Protein AF-A0A9N9B643-F1 (afdb_monomer)

Mean predicted aligned error: 21.29 Å

Foldseek 3Di:
DDDDDPPDPPPPPVPPPPPVNVVVVVVVVVVVVVVVVVVVVVVVVVVVVVVVVVVVVVVVVVVVVVVVVVVVVVVVVVVVVVVVVVVVVVVVVVVVCVVVVVVVVVVVVVVVVPDPDDPDPDPDPPPVPPPPPVPPVPPCPPCNDPVNVVVVVVVCLLDDVCVVPNDDDDDDPCVVCVPPPPPDDDDDPVRPCPPPNDDDPVNVVVVCVVSVND

Sequence (214 aa):
MQNMQNVALENYQISEGCWLSNEKRKIENYFTENFQEFTVTFQQEVDAIKNYLDTKRLAALQRRREEEQRRLLNAKQREEEWKRKANFTLEIRKKVDEGSKKKRIDKIDKFRSKMVEPEIELPEMDSDSEMEMEDKNKICPDWCRPSDLKAALRRQAFIDPEEIFGKVQPLNIEEIFKDRRNKFRQRSSSSNWADADALTSEEEKEYKLRMGFN

InterPro domains:
  IPR005635 Inner centromere protein, ARK-binding domain [PF03941] (124-177)

Organism: NCBI:txid1213867

Secondary structure (DSSP, 8-state):
---------------TTSHHHHHHHHHHHHHHHHHHHHHHHHHHHHHHHHHHHHHHHHHHHHHHHHHHHHHHHHHHHHHHHHHHHHHHHHHHHHHHHHHHHHHHHHHHHHHHTT-------PPP------S--TTTTS---GGGSHHHHHHHHHHHTTS-HHHHH-SPPP--HHHH-TT-GGG-PPPPGGG--SSSSPPPHHHHHHHHHHHT--

Structure (mmCIF, N/CA/C/O backbone):
data_AF-A0A9N9B643-F1
#
_entry.id   AF-A0A9N9B643-F1
#
loop_
_atom_site.group_PDB
_atom_site.id
_atom_site.type_symbol
_atom_site.label_atom_id
_atom_site.label_alt_id
_atom_site.label_comp_id
_atom_site.label_as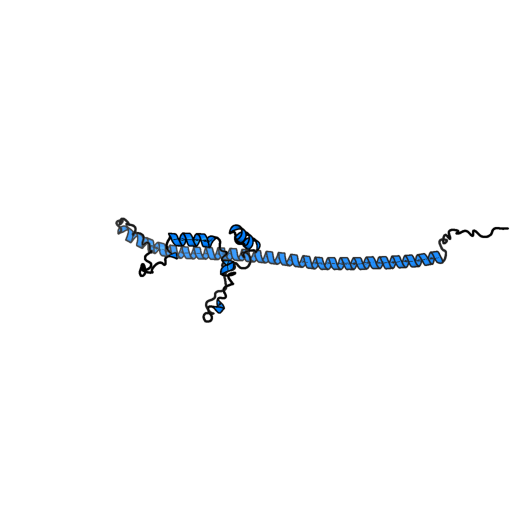ym_id
_atom_site.label_entity_id
_atom_site.label_seq_id
_atom_site.pdbx_PDB_ins_code
_atom_site.Cartn_x
_atom_site.Cartn_y
_atom_site.Cartn_z
_atom_site.occupancy
_atom_site.B_iso_or_equiv
_atom_site.auth_seq_id
_atom_site.auth_comp_id
_atom_site.auth_asym_id
_atom_site.auth_atom_id
_atom_site.pdbx_PDB_model_num
ATOM 1 N N . MET A 1 1 ? -95.914 23.582 39.632 1.00 37.25 1 MET A N 1
ATOM 2 C CA . MET A 1 1 ? -95.577 22.421 40.487 1.00 37.25 1 MET A CA 1
ATOM 3 C C . MET A 1 1 ? -94.110 22.086 40.215 1.00 37.25 1 MET A C 1
ATOM 5 O O . MET A 1 1 ? -93.818 21.638 39.121 1.00 37.25 1 MET A O 1
ATOM 9 N N . GLN A 1 2 ? -93.195 22.752 40.937 1.00 41.00 2 GLN A N 1
ATOM 10 C CA . GLN A 1 2 ? -92.306 22.174 41.978 1.00 41.00 2 GLN A CA 1
ATOM 11 C C . GLN A 1 2 ? -91.285 21.191 41.374 1.00 41.00 2 GLN A C 1
ATOM 13 O O . GLN A 1 2 ? -91.641 20.079 41.021 1.00 41.00 2 GLN A O 1
ATOM 18 N N . ASN A 1 3 ? -90.076 21.637 41.015 1.00 50.72 3 ASN A N 1
ATOM 19 C CA . ASN A 1 3 ? -88.907 21.845 41.887 1.00 50.72 3 ASN A CA 1
ATOM 20 C C . ASN A 1 3 ? -88.524 20.569 42.652 1.00 50.72 3 ASN A C 1
ATOM 22 O O . ASN A 1 3 ? -89.134 20.297 43.678 1.00 50.72 3 ASN A O 1
ATOM 26 N N . MET A 1 4 ? -87.511 19.834 42.180 1.00 40.69 4 MET A N 1
ATOM 27 C CA . MET A 1 4 ? -86.622 19.053 43.044 1.00 40.69 4 MET A CA 1
ATOM 28 C C . MET A 1 4 ? -85.345 18.641 42.292 1.00 40.69 4 MET A C 1
ATOM 30 O O . MET A 1 4 ? -85.402 17.966 41.271 1.00 40.69 4 MET A O 1
ATOM 34 N N . GLN A 1 5 ? -84.212 19.025 42.892 1.00 46.47 5 GLN A N 1
ATOM 35 C CA . GLN A 1 5 ? -82.913 18.347 42.828 1.00 46.47 5 GLN A CA 1
ATOM 36 C C . GLN A 1 5 ? -81.959 18.690 41.669 1.00 46.47 5 GLN A C 1
ATOM 38 O O . GLN A 1 5 ? -81.393 17.823 41.015 1.00 46.47 5 GLN A O 1
ATOM 43 N N . ASN A 1 6 ? -81.605 19.978 41.586 1.00 45.03 6 ASN A N 1
ATOM 44 C CA . ASN A 1 6 ? -80.183 20.335 41.515 1.00 45.03 6 ASN A CA 1
ATOM 45 C C . ASN A 1 6 ? -79.526 19.898 42.839 1.00 45.03 6 ASN A C 1
ATOM 47 O O . ASN A 1 6 ? -79.461 20.681 43.785 1.00 45.03 6 ASN A O 1
ATOM 51 N N . VAL A 1 7 ? -79.127 18.627 42.950 1.00 48.72 7 VAL A N 1
ATOM 52 C CA . VAL A 1 7 ? -78.253 18.189 44.044 1.00 48.72 7 VAL A CA 1
ATOM 53 C C . VAL A 1 7 ? -76.839 18.520 43.615 1.00 48.72 7 VAL A C 1
ATOM 55 O O . VAL A 1 7 ? -76.334 18.003 42.621 1.00 48.72 7 VAL A O 1
ATOM 58 N N . ALA A 1 8 ? -76.275 19.469 44.348 1.00 44.09 8 ALA A N 1
ATOM 59 C CA . ALA A 1 8 ? -74.908 19.919 44.275 1.00 44.09 8 ALA A CA 1
ATOM 60 C C . ALA A 1 8 ? -73.944 18.776 43.917 1.00 44.09 8 ALA A C 1
ATOM 62 O O . ALA A 1 8 ? -73.762 17.835 44.688 1.00 44.09 8 ALA A O 1
ATOM 63 N N . LEU A 1 9 ? -73.247 18.920 42.786 1.00 44.38 9 LEU A N 1
ATOM 64 C CA . LEU A 1 9 ? -71.867 18.453 42.685 1.00 44.38 9 LEU A CA 1
ATOM 65 C C . LEU A 1 9 ? -71.042 19.352 43.613 1.00 44.38 9 LEU A C 1
ATOM 67 O O . LEU A 1 9 ? -70.280 20.213 43.181 1.00 44.38 9 LEU A O 1
ATOM 71 N N . GLU A 1 10 ? -71.292 19.210 44.913 1.00 45.31 10 GLU A N 1
ATOM 72 C CA . GLU A 1 10 ? -70.372 19.655 45.932 1.00 45.31 10 GLU A CA 1
ATOM 73 C C . GLU A 1 10 ? -69.068 18.936 45.632 1.00 45.31 10 GLU A C 1
ATOM 75 O O . GLU A 1 10 ? -69.018 17.710 45.499 1.00 45.31 10 GLU A O 1
ATOM 80 N N . ASN A 1 11 ? -68.025 19.738 45.452 1.00 53.28 11 ASN A N 1
ATOM 81 C CA . ASN A 1 11 ? -66.655 19.287 45.473 1.00 53.28 11 ASN A CA 1
ATOM 82 C C . ASN A 1 11 ? -66.493 18.398 46.711 1.00 53.28 11 ASN A C 1
ATOM 84 O O . ASN A 1 11 ? -66.324 18.912 47.815 1.00 53.28 11 ASN A O 1
ATOM 88 N N . TYR A 1 12 ? -66.559 17.075 46.542 1.00 51.19 12 TYR A N 1
ATOM 89 C CA . TYR A 1 12 ? -66.128 16.123 47.556 1.00 51.19 12 TYR A CA 1
ATOM 90 C C . TYR A 1 12 ? -64.609 16.273 47.657 1.00 51.19 12 TYR A C 1
ATOM 92 O O . TYR A 1 12 ? -63.832 15.493 47.108 1.00 51.19 12 TYR A O 1
ATOM 100 N N . GLN A 1 13 ? -64.176 17.341 48.325 1.00 58.22 13 GLN A N 1
ATOM 101 C CA . GLN A 1 13 ? -62.842 17.448 48.871 1.00 58.22 13 GLN A CA 1
ATOM 102 C C . GLN A 1 13 ? -62.737 16.296 49.859 1.00 58.22 13 GLN A C 1
ATOM 104 O O . GLN A 1 13 ? -63.319 16.328 50.941 1.00 58.22 13 GLN A O 1
ATOM 109 N N . ILE A 1 14 ? -62.063 15.229 49.428 1.00 60.41 14 ILE A N 1
ATOM 110 C CA . ILE A 1 14 ? -61.704 14.112 50.292 1.00 60.41 14 ILE A CA 1
ATOM 111 C C . ILE A 1 14 ? -60.991 14.743 51.487 1.00 60.41 14 ILE A C 1
ATOM 113 O O . ILE A 1 14 ? -59.906 15.302 51.323 1.00 60.41 14 ILE A O 1
ATOM 117 N N . SER A 1 15 ? -61.620 14.714 52.664 1.00 61.69 15 SER A N 1
ATOM 118 C CA . SER A 1 15 ? -61.036 15.333 53.849 1.00 61.69 15 SER A CA 1
ATOM 119 C C . SER A 1 15 ? -59.691 14.672 54.130 1.00 61.69 15 SER A C 1
ATOM 121 O O . SER A 1 15 ? -59.594 13.435 54.151 1.00 61.69 15 SER A O 1
ATOM 123 N N . GLU A 1 16 ? -58.652 15.475 54.347 1.00 62.75 16 GLU A N 1
ATOM 124 C CA . GLU A 1 16 ? -57.354 14.939 54.741 1.00 62.75 16 GLU A CA 1
ATOM 125 C C . GLU A 1 16 ? -57.522 14.070 55.996 1.00 62.75 16 GLU A C 1
ATOM 127 O O . GLU A 1 16 ? -58.149 14.473 56.974 1.00 62.75 16 GLU A O 1
ATOM 132 N N . GLY A 1 17 ? -57.036 12.828 55.931 1.00 65.94 17 GLY A N 1
ATOM 133 C CA . GLY A 1 17 ? -57.148 11.859 57.027 1.00 65.94 17 GLY A CA 1
ATOM 134 C C . GLY A 1 17 ? -58.343 10.899 56.952 1.00 65.94 17 GLY A C 1
ATOM 135 O O . GLY A 1 17 ? -58.389 9.953 57.736 1.00 65.94 17 GLY A O 1
ATOM 136 N N . CYS A 1 18 ? -59.264 11.057 55.991 1.00 75.94 18 CYS A N 1
ATOM 137 C CA . CYS A 1 18 ? -60.267 10.027 55.687 1.00 75.94 18 CYS A CA 1
ATOM 138 C C . CYS A 1 18 ? -59.593 8.751 55.144 1.00 75.94 18 CYS A C 1
ATOM 140 O O . CYS A 1 18 ? -58.556 8.824 54.481 1.00 75.94 18 CYS A O 1
ATOM 142 N N . TRP A 1 19 ? -60.197 7.580 55.383 1.00 79.69 19 TRP A N 1
ATOM 143 C CA . TRP A 1 19 ? -59.686 6.280 54.929 1.00 79.69 19 TRP A CA 1
ATOM 144 C C . TRP A 1 19 ? -59.310 6.277 53.439 1.00 79.69 19 TRP A C 1
ATOM 146 O O . TRP A 1 19 ? -58.205 5.862 53.105 1.00 79.69 19 TRP A O 1
ATOM 156 N N . LEU A 1 20 ? -60.147 6.850 52.561 1.00 71.50 20 LEU A N 1
ATOM 157 C CA . LEU A 1 20 ? -59.835 6.968 51.128 1.00 71.50 20 LEU A CA 1
ATOM 158 C C . LEU A 1 20 ? -58.609 7.854 50.837 1.00 71.50 20 LEU A C 1
ATOM 160 O O . LEU A 1 20 ? -57.840 7.537 49.934 1.00 71.50 20 LEU A O 1
ATOM 164 N N . SER A 1 21 ? -58.404 8.948 51.582 1.00 76.38 21 SER A N 1
ATOM 165 C CA . SER A 1 21 ? -57.218 9.813 51.435 1.00 76.38 21 SER A CA 1
ATOM 166 C C . SER A 1 21 ? -55.951 9.079 51.870 1.00 76.38 21 SER A C 1
ATOM 168 O O . SER A 1 21 ? -54.933 9.131 51.181 1.00 76.38 21 SER A O 1
ATOM 170 N N . ASN A 1 22 ? -56.026 8.341 52.979 1.00 78.62 22 ASN A N 1
ATOM 171 C CA . ASN A 1 22 ? -54.904 7.551 53.474 1.00 78.62 22 ASN A CA 1
ATOM 172 C C . ASN A 1 22 ? -54.579 6.371 52.546 1.00 78.62 22 ASN A C 1
ATOM 174 O O . ASN A 1 22 ? -53.405 6.103 52.316 1.00 78.62 22 ASN A O 1
ATOM 178 N N . GLU A 1 23 ? -55.580 5.694 51.977 1.00 81.38 23 GLU A N 1
ATOM 179 C CA . GLU A 1 23 ? -55.361 4.569 51.059 1.00 81.38 23 GLU A CA 1
ATOM 180 C C . GLU A 1 23 ? -54.815 5.031 49.702 1.00 81.38 23 GLU A C 1
ATOM 182 O O . GLU A 1 23 ? -53.866 4.446 49.185 1.00 81.38 23 GLU A O 1
ATOM 187 N N . LYS A 1 24 ? -55.324 6.152 49.171 1.00 80.56 24 LYS A N 1
ATOM 188 C CA . LYS A 1 24 ? -54.757 6.798 47.981 1.00 80.56 24 LYS A CA 1
ATOM 189 C C . LYS A 1 24 ? -53.288 7.173 48.197 1.00 80.56 24 LYS A C 1
ATOM 191 O O . LYS A 1 24 ? -52.458 6.867 47.348 1.00 80.56 24 LYS A O 1
ATOM 196 N N . ARG A 1 25 ? -52.954 7.748 49.359 1.00 79.19 25 ARG A N 1
ATOM 197 C CA . ARG A 1 25 ? -51.572 8.100 49.721 1.00 79.19 25 ARG A CA 1
ATOM 198 C C . ARG A 1 25 ? -50.666 6.870 49.809 1.00 79.19 25 ARG A C 1
ATOM 200 O O . ARG A 1 25 ? -49.530 6.933 49.366 1.00 79.19 25 ARG A O 1
ATOM 207 N N . LYS A 1 26 ? -51.151 5.739 50.337 1.00 80.06 26 LYS A N 1
ATOM 208 C CA . LYS A 1 26 ? -50.377 4.483 50.352 1.00 80.06 26 LYS A CA 1
ATOM 209 C C . LYS A 1 26 ? -50.064 3.988 48.943 1.00 80.06 26 LYS A C 1
ATOM 211 O O . LYS A 1 26 ? -48.934 3.587 48.691 1.00 80.06 26 LYS A O 1
ATOM 216 N N . ILE A 1 27 ? -51.046 4.018 48.040 1.00 77.81 27 ILE A N 1
ATOM 217 C CA . ILE A 1 27 ? -50.867 3.579 46.650 1.00 77.81 27 ILE A CA 1
ATOM 218 C C . ILE A 1 27 ? -49.899 4.508 45.913 1.00 77.81 27 ILE A C 1
ATOM 220 O O . ILE A 1 27 ? -49.008 4.021 45.224 1.00 77.81 27 ILE A O 1
ATOM 224 N N . GLU A 1 28 ? -50.043 5.824 46.079 1.00 77.38 28 GLU A N 1
ATOM 225 C CA . GLU A 1 28 ? -49.132 6.813 45.493 1.00 77.38 28 GLU A CA 1
ATOM 226 C C . GLU A 1 28 ? -47.708 6.635 46.025 1.00 77.38 28 GLU A C 1
ATOM 228 O O . GLU A 1 28 ? -46.784 6.535 45.222 1.00 77.38 28 GLU A O 1
ATOM 233 N N . ASN A 1 29 ? -47.538 6.485 47.343 1.00 77.50 29 ASN A N 1
ATOM 234 C CA . ASN A 1 29 ? -46.230 6.249 47.952 1.00 77.50 29 ASN A CA 1
ATOM 235 C C . ASN A 1 29 ? -45.588 4.956 47.426 1.00 77.50 29 ASN A C 1
ATOM 237 O O . ASN A 1 29 ? -44.448 4.994 46.971 1.00 77.50 29 ASN A O 1
ATOM 241 N N . TYR A 1 30 ? -46.334 3.846 47.388 1.00 74.38 30 TYR A N 1
ATOM 242 C CA . TYR A 1 30 ? -45.853 2.569 46.848 1.00 74.38 30 TYR A CA 1
ATOM 243 C C . 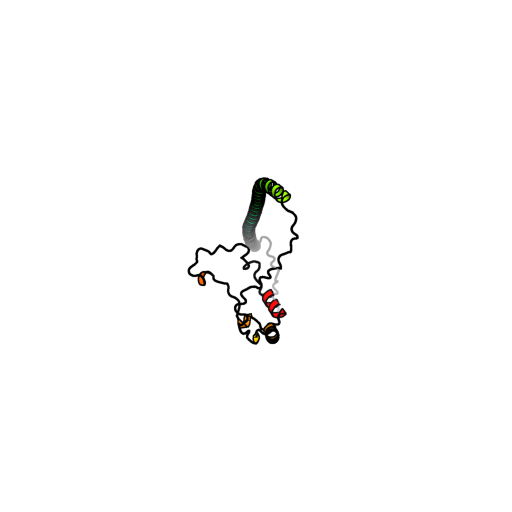TYR A 1 30 ? -45.425 2.683 45.379 1.00 74.38 30 TYR A C 1
ATOM 245 O O . TYR A 1 30 ? -44.375 2.176 44.989 1.00 74.38 30 TYR A O 1
ATOM 253 N N . PHE A 1 31 ? -46.213 3.383 44.557 1.00 74.25 31 PHE A N 1
ATOM 254 C CA . PHE A 1 31 ? -45.859 3.618 43.159 1.00 74.25 31 PHE A CA 1
ATOM 255 C C . PHE A 1 31 ? -44.613 4.493 43.024 1.00 74.25 31 PHE A C 1
ATOM 257 O O . PHE A 1 31 ? -43.762 4.199 42.188 1.00 74.25 31 PHE A O 1
ATOM 264 N N . THR A 1 32 ? -44.482 5.547 43.833 1.00 73.62 32 THR A N 1
ATOM 265 C CA . THR A 1 32 ? -43.305 6.420 43.791 1.00 73.62 32 THR A CA 1
ATOM 266 C C . THR A 1 32 ? -42.043 5.720 44.272 1.00 73.62 32 THR A C 1
ATOM 268 O O . THR A 1 32 ? -41.012 5.869 43.626 1.00 73.62 32 THR A O 1
ATOM 271 N N . GLU A 1 33 ? -42.116 4.927 45.341 1.00 75.12 33 GLU A N 1
ATOM 272 C CA . GLU A 1 33 ? -40.977 4.187 45.890 1.00 75.12 33 GLU A CA 1
ATOM 273 C C . GLU A 1 33 ? -40.506 3.120 44.898 1.00 75.12 33 GLU A C 1
ATOM 275 O O . GLU A 1 33 ? -39.346 3.137 44.492 1.00 75.12 33 GLU A O 1
ATOM 280 N N . ASN A 1 34 ? -41.417 2.287 44.382 1.00 77.25 34 ASN A N 1
ATOM 281 C CA . ASN A 1 34 ? -41.070 1.284 43.371 1.00 77.25 34 ASN A CA 1
ATOM 282 C C . ASN A 1 34 ? -40.519 1.908 42.081 1.00 77.25 34 ASN A C 1
ATOM 284 O O . ASN A 1 34 ? -39.606 1.363 41.460 1.00 77.25 34 ASN A O 1
ATOM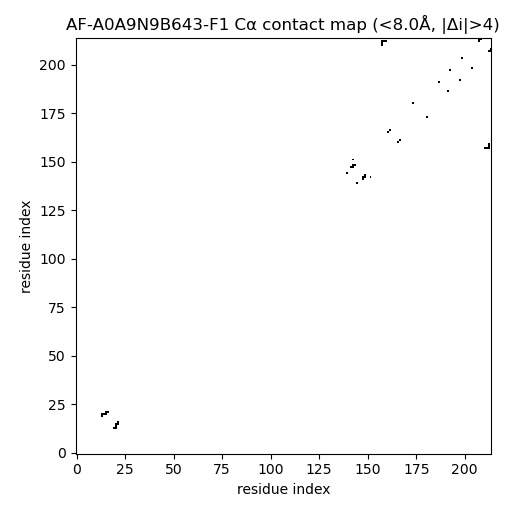 288 N N . PHE A 1 35 ? -41.069 3.043 41.644 1.00 77.94 35 PHE A N 1
ATOM 289 C CA . PHE A 1 35 ? -40.583 3.726 40.446 1.00 77.94 35 PHE A CA 1
ATOM 290 C C . PHE A 1 35 ? -39.215 4.389 40.678 1.00 77.94 35 PHE A C 1
ATOM 292 O O . PHE A 1 35 ? -38.355 4.374 39.793 1.00 77.94 35 PHE A O 1
ATOM 299 N N . GLN A 1 36 ? -38.968 4.928 41.874 1.00 74.81 36 GLN A N 1
ATOM 300 C CA . GLN A 1 36 ? -37.657 5.448 42.258 1.00 74.81 36 GLN A CA 1
ATOM 301 C C . GLN A 1 36 ? -36.615 4.327 42.340 1.00 74.81 36 GLN A C 1
ATOM 303 O O . GLN A 1 36 ? -35.538 4.465 41.767 1.00 74.81 36 GLN A O 1
ATOM 308 N N . GLU A 1 37 ? -36.940 3.186 42.946 1.00 79.38 37 GLU A N 1
ATOM 309 C CA . GLU A 1 37 ? -36.054 2.015 42.968 1.00 79.38 37 GLU A CA 1
ATOM 310 C C . GLU A 1 37 ? -35.743 1.507 41.553 1.00 79.38 37 GLU A C 1
ATOM 312 O O . GLU A 1 37 ? -34.584 1.237 41.222 1.00 79.38 37 GLU A O 1
ATOM 317 N N . PHE A 1 38 ? -36.750 1.452 40.677 1.00 82.00 38 PHE A N 1
ATOM 318 C CA . PHE A 1 38 ? -36.566 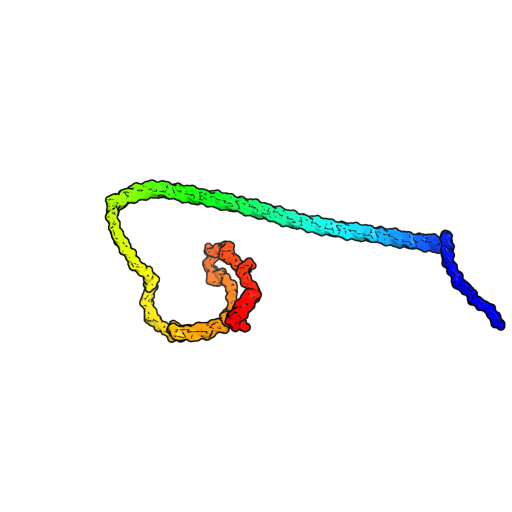1.062 39.280 1.00 82.00 38 PHE A CA 1
ATOM 319 C C . PHE A 1 38 ? -35.645 2.026 38.512 1.00 82.00 38 PHE A C 1
ATOM 321 O O . PHE A 1 38 ? -34.751 1.596 37.788 1.00 82.00 38 PHE A O 1
ATOM 328 N N . THR A 1 39 ? -35.812 3.338 38.684 1.00 84.31 39 THR A N 1
ATOM 329 C CA . THR A 1 39 ? -34.959 4.327 37.999 1.00 84.31 39 THR A CA 1
ATOM 330 C C . THR A 1 39 ? -33.522 4.324 38.521 1.00 84.31 39 THR A C 1
ATOM 332 O O . THR A 1 39 ? -32.589 4.447 37.726 1.00 84.31 39 THR A O 1
ATOM 335 N N . VAL A 1 40 ? -33.319 4.121 39.826 1.00 88.56 40 VAL A N 1
ATOM 336 C CA . VAL A 1 40 ? -31.982 4.016 40.433 1.00 88.56 40 VAL A CA 1
ATOM 337 C C . VAL A 1 40 ? -31.254 2.756 39.967 1.00 88.56 40 VAL A C 1
ATOM 339 O O . VAL A 1 40 ? -30.098 2.846 39.556 1.00 88.56 40 VAL A O 1
ATOM 342 N N . THR A 1 41 ? -31.911 1.595 39.990 1.00 86.81 41 THR A N 1
ATOM 343 C CA . THR A 1 41 ? -31.312 0.326 39.533 1.00 86.81 41 THR A CA 1
ATOM 344 C C . THR A 1 41 ? -30.970 0.370 38.047 1.00 86.81 41 THR A C 1
ATOM 346 O O . THR A 1 41 ? -29.844 0.053 37.666 1.00 86.81 41 THR A O 1
ATOM 349 N N . PHE A 1 42 ? -31.877 0.877 37.210 1.00 90.62 42 PHE A N 1
ATOM 350 C CA . PHE A 1 42 ? -31.617 1.055 35.784 1.00 90.62 42 PHE A CA 1
ATOM 351 C C . PHE A 1 42 ? -30.439 2.005 35.521 1.00 90.62 42 PHE A C 1
ATOM 353 O O . PHE A 1 42 ? -29.576 1.726 34.688 1.00 90.62 42 PHE A O 1
ATOM 360 N N . GLN A 1 43 ? -30.353 3.115 36.259 1.00 86.50 43 GLN A N 1
ATOM 361 C CA . GLN A 1 43 ? -29.235 4.049 36.139 1.00 86.50 43 GLN A CA 1
ATOM 362 C C . GLN A 1 43 ? -27.901 3.398 36.547 1.00 86.50 43 GLN A C 1
ATOM 364 O O . GLN A 1 43 ? -26.900 3.566 35.849 1.00 86.50 43 GLN A O 1
ATOM 369 N N . GLN A 1 44 ? -27.893 2.600 37.620 1.00 92.44 44 GLN A N 1
ATOM 370 C CA . GLN A 1 44 ? -26.718 1.829 38.043 1.00 92.44 44 GLN A CA 1
ATOM 371 C C . GLN A 1 44 ? -26.272 0.825 36.973 1.00 92.44 44 GLN A C 1
ATOM 373 O O . GLN A 1 44 ? -25.074 0.706 36.710 1.00 92.44 44 GLN A O 1
ATOM 378 N N . GLU A 1 45 ? -27.211 0.137 36.321 1.00 91.44 45 GLU A N 1
ATOM 379 C CA . GLU A 1 45 ? -26.909 -0.788 35.224 1.00 91.44 45 GLU A CA 1
ATOM 380 C C . GLU A 1 45 ? -26.312 -0.062 34.012 1.00 91.44 45 GLU A C 1
ATOM 382 O O . GLU A 1 45 ? -25.292 -0.490 33.463 1.00 91.44 45 GLU A O 1
ATOM 387 N N . VAL A 1 46 ? -26.889 1.077 33.621 1.00 94.56 46 VAL A N 1
ATOM 388 C CA . VAL A 1 46 ? -26.372 1.908 32.525 1.00 94.56 46 VAL A CA 1
ATOM 389 C C . VAL A 1 46 ? -24.948 2.385 32.817 1.00 94.56 46 VAL A C 1
ATOM 391 O O . VAL A 1 46 ? -24.080 2.324 31.939 1.00 94.56 46 VAL A O 1
ATOM 394 N N . ASP A 1 47 ? -24.678 2.838 34.039 1.00 94.38 47 ASP A N 1
ATOM 395 C CA . ASP A 1 47 ? -23.355 3.326 34.423 1.00 94.38 47 ASP A CA 1
ATOM 396 C C . ASP A 1 47 ? -22.332 2.186 34.546 1.00 94.38 47 ASP A C 1
ATOM 398 O O . ASP A 1 47 ? -21.177 2.347 34.141 1.00 94.38 47 ASP A O 1
ATOM 402 N N . ALA A 1 48 ? -22.753 0.995 34.982 1.00 95.50 48 ALA A N 1
ATOM 403 C CA . ALA A 1 48 ? -21.919 -0.204 34.956 1.00 95.50 48 ALA A CA 1
ATOM 404 C C . ALA A 1 48 ? -21.520 -0.594 33.522 1.00 95.50 48 ALA A C 1
ATOM 406 O O . ALA A 1 48 ? -20.349 -0.893 33.263 1.00 95.50 48 ALA A O 1
ATOM 407 N N . ILE A 1 49 ? -22.459 -0.533 32.571 1.00 95.19 49 ILE A N 1
ATOM 408 C CA . ILE A 1 49 ? -22.200 -0.821 31.154 1.00 95.19 49 ILE A CA 1
ATOM 409 C C . ILE A 1 49 ? -21.225 0.201 30.558 1.00 95.19 49 ILE A C 1
ATOM 411 O O . ILE A 1 49 ? -20.263 -0.188 29.888 1.00 95.19 49 ILE A O 1
ATOM 415 N N . LYS A 1 50 ? -21.424 1.498 30.825 1.00 94.50 50 LYS A N 1
ATOM 416 C CA . LYS A 1 50 ? -20.504 2.559 30.376 1.00 94.50 50 LYS A CA 1
ATOM 417 C C . LYS A 1 50 ? -19.096 2.346 30.927 1.00 94.50 50 LYS A C 1
ATOM 419 O O . LYS A 1 50 ? -18.145 2.311 30.149 1.00 94.50 50 LYS A O 1
ATOM 424 N N . ASN A 1 51 ? -18.969 2.099 32.231 1.00 97.25 51 ASN A N 1
ATOM 425 C CA . ASN A 1 51 ? -17.681 1.826 32.870 1.00 97.25 51 ASN A CA 1
ATOM 426 C C . ASN A 1 51 ? -16.996 0.590 32.266 1.00 97.25 51 ASN A C 1
ATOM 428 O O . ASN A 1 51 ? -15.800 0.615 31.970 1.00 97.25 51 ASN A O 1
ATOM 432 N N . TYR A 1 52 ? -17.740 -0.489 32.014 1.00 95.94 52 TYR A N 1
ATOM 433 C CA . TYR A 1 52 ? -17.196 -1.674 31.350 1.00 95.94 52 TYR A CA 1
ATOM 434 C C . TYR A 1 52 ? -16.682 -1.362 29.935 1.00 95.94 52 TYR A C 1
ATOM 436 O O . TYR A 1 52 ? -15.569 -1.746 29.573 1.00 95.94 52 TYR A O 1
ATOM 444 N N . LEU A 1 53 ? -17.450 -0.626 29.133 1.00 96.50 53 LEU A N 1
ATOM 445 C CA . LEU A 1 53 ? -17.036 -0.227 27.786 1.00 96.50 53 LEU A CA 1
ATOM 446 C C . LEU A 1 53 ? -15.797 0.674 27.805 1.00 96.50 53 LEU A C 1
ATOM 448 O O . LEU A 1 53 ? -14.872 0.464 27.016 1.00 96.50 53 LEU A O 1
ATOM 452 N N . ASP A 1 54 ? -15.733 1.631 28.725 1.00 96.38 54 ASP A N 1
ATOM 453 C CA . ASP A 1 54 ? -14.605 2.553 28.827 1.00 96.38 54 ASP A CA 1
ATOM 454 C C . ASP A 1 54 ? -13.334 1.858 29.323 1.00 96.38 54 ASP A C 1
ATOM 456 O O . ASP A 1 54 ? -12.258 2.088 28.767 1.00 96.38 54 ASP A O 1
ATOM 460 N N . THR A 1 55 ? -13.437 0.910 30.260 1.00 95.94 55 THR A N 1
ATOM 461 C CA . THR A 1 55 ? -12.280 0.081 30.650 1.00 95.94 55 THR A CA 1
ATOM 462 C C . THR A 1 55 ? -11.745 -0.740 29.474 1.00 95.94 55 THR A C 1
ATOM 464 O O . THR A 1 55 ? -10.529 -0.807 29.270 1.00 95.94 55 THR A O 1
ATOM 467 N N . LYS A 1 56 ? -12.621 -1.309 28.630 1.00 96.44 56 LYS A N 1
ATOM 468 C CA . LYS A 1 56 ? -12.206 -2.029 27.412 1.00 96.44 56 LYS A CA 1
ATOM 469 C C . LYS A 1 56 ? -11.541 -1.108 26.391 1.00 96.44 56 LYS A C 1
ATOM 471 O O . LYS A 1 56 ? -10.517 -1.484 25.815 1.00 96.44 56 LYS A O 1
ATOM 476 N N . ARG A 1 57 ? -12.079 0.098 26.186 1.00 95.12 57 ARG A N 1
ATOM 477 C CA . ARG A 1 57 ? -11.490 1.113 25.295 1.00 95.12 57 ARG A CA 1
ATOM 478 C C . ARG A 1 57 ? -10.112 1.558 25.779 1.00 95.12 57 ARG A C 1
ATOM 480 O O . ARG A 1 57 ? -9.171 1.591 24.987 1.00 95.12 57 ARG A O 1
ATOM 487 N N . LEU A 1 58 ? -9.968 1.846 27.072 1.00 96.31 58 LEU A N 1
ATOM 488 C CA . LEU A 1 58 ? -8.697 2.257 27.669 1.00 96.31 58 LEU A CA 1
ATOM 489 C C . LEU A 1 58 ? -7.635 1.161 27.558 1.00 96.31 58 LEU A C 1
ATOM 491 O O . LEU A 1 58 ? -6.507 1.454 27.160 1.00 96.31 58 LEU A O 1
ATOM 495 N N . ALA A 1 59 ? -8.004 -0.098 27.805 1.00 94.56 59 ALA A N 1
ATOM 496 C CA . ALA A 1 59 ? -7.101 -1.232 27.624 1.00 94.56 59 ALA A CA 1
ATOM 497 C C . ALA A 1 59 ? -6.635 -1.372 26.161 1.00 94.56 59 ALA A C 1
ATOM 499 O O . ALA A 1 59 ? -5.461 -1.637 25.902 1.00 94.56 59 ALA A O 1
ATOM 500 N N . ALA A 1 60 ? -7.521 -1.148 25.184 1.00 93.19 60 ALA A N 1
ATOM 501 C CA . ALA A 1 60 ? -7.152 -1.167 23.768 1.00 93.19 60 ALA A CA 1
ATOM 502 C C . ALA A 1 60 ? -6.177 -0.032 23.400 1.00 93.19 60 ALA A C 1
ATOM 504 O O . ALA A 1 60 ? -5.211 -0.256 22.669 1.00 93.19 60 ALA A O 1
ATOM 505 N N . LEU A 1 61 ? -6.385 1.175 23.936 1.00 96.31 61 LEU A N 1
ATOM 506 C CA . LEU A 1 61 ? -5.486 2.314 23.724 1.00 96.31 61 LEU A CA 1
ATOM 507 C C . LEU A 1 61 ? -4.124 2.130 24.401 1.00 96.31 61 LEU A C 1
ATOM 509 O O . LEU A 1 61 ? -3.108 2.579 23.871 1.00 96.31 61 LEU A O 1
ATOM 513 N N . GLN A 1 62 ? -4.084 1.490 25.568 1.00 93.62 62 GLN A N 1
ATOM 514 C CA . GLN A 1 62 ? -2.829 1.130 26.230 1.00 93.62 62 GLN A CA 1
ATOM 515 C C . GLN A 1 62 ? -2.032 0.140 25.383 1.00 93.62 62 GLN A C 1
ATOM 517 O O . GLN A 1 62 ? -0.875 0.417 25.084 1.00 93.62 62 GLN A O 1
ATOM 522 N N . ARG A 1 63 ? -2.673 -0.925 24.880 1.00 93.88 63 ARG A N 1
ATOM 523 C CA . ARG A 1 63 ? -2.025 -1.888 23.972 1.00 93.88 63 ARG A CA 1
ATOM 524 C C . ARG A 1 63 ? -1.446 -1.215 22.730 1.00 93.88 63 ARG A C 1
ATOM 526 O O . ARG A 1 63 ? -0.301 -1.477 22.384 1.00 93.88 63 ARG A O 1
ATOM 533 N N . ARG A 1 64 ? -2.195 -0.303 22.095 1.00 92.94 64 ARG A N 1
ATOM 534 C CA . ARG A 1 64 ? -1.688 0.465 20.942 1.00 92.94 64 ARG A CA 1
ATOM 535 C C . ARG A 1 64 ? -0.454 1.296 21.299 1.00 92.94 64 ARG A C 1
ATOM 537 O O . ARG A 1 64 ? 0.535 1.236 20.579 1.00 92.94 64 ARG A O 1
ATOM 544 N N . ARG A 1 65 ? -0.481 2.017 22.426 1.00 94.44 65 ARG A N 1
ATOM 545 C CA . ARG A 1 65 ? 0.674 2.801 22.899 1.00 94.44 65 ARG A CA 1
ATOM 546 C C . ARG A 1 65 ? 1.888 1.924 23.202 1.00 94.44 65 ARG A C 1
ATOM 548 O O . ARG A 1 65 ? 3.000 2.276 22.822 1.00 94.44 65 ARG A O 1
ATOM 555 N N . GLU A 1 66 ? 1.694 0.788 23.865 1.00 95.88 66 GLU A N 1
ATOM 556 C CA . GLU A 1 66 ? 2.770 -0.163 24.172 1.00 95.88 66 GLU A CA 1
ATOM 557 C C . GLU A 1 66 ? 3.372 -0.767 22.898 1.00 95.88 66 GLU A C 1
ATOM 559 O O . GLU A 1 66 ? 4.593 -0.862 22.766 1.00 95.88 66 GLU A O 1
ATOM 564 N N . GLU A 1 67 ? 2.533 -1.132 21.928 1.00 94.31 67 GLU A N 1
ATOM 565 C CA . GLU A 1 67 ? 2.980 -1.607 20.621 1.00 94.31 67 GLU A CA 1
ATOM 566 C C . GLU A 1 67 ? 3.767 -0.540 19.863 1.00 94.31 67 GLU A C 1
ATOM 568 O O . GLU A 1 67 ? 4.816 -0.854 19.300 1.00 94.31 67 GLU A O 1
ATOM 573 N N . GLU A 1 68 ? 3.308 0.711 19.866 1.00 94.44 68 GLU A N 1
ATOM 574 C CA . GLU A 1 68 ? 4.036 1.834 19.271 1.00 94.44 68 GLU A CA 1
ATOM 575 C C . GLU A 1 68 ? 5.388 2.055 19.948 1.00 94.44 68 GLU A C 1
ATOM 577 O O . GLU A 1 68 ? 6.402 2.163 19.258 1.00 94.44 68 GLU A O 1
ATOM 582 N N . GLN A 1 69 ? 5.452 2.033 21.282 1.00 95.62 69 GLN A N 1
ATOM 583 C CA . GLN A 1 69 ? 6.729 2.134 21.990 1.00 95.62 69 GLN A CA 1
ATOM 584 C C . GLN A 1 69 ? 7.660 0.969 21.661 1.00 95.62 69 GLN A C 1
ATOM 586 O O . GLN A 1 69 ? 8.849 1.180 21.415 1.00 95.62 69 GLN A O 1
ATOM 591 N N . ARG A 1 70 ? 7.133 -0.257 21.578 1.00 95.19 70 ARG A N 1
ATOM 592 C CA . ARG A 1 70 ? 7.912 -1.433 21.179 1.00 95.19 70 ARG A CA 1
ATOM 593 C C . ARG A 1 70 ? 8.415 -1.313 19.741 1.00 95.19 70 ARG A C 1
ATOM 595 O O . ARG A 1 70 ? 9.558 -1.676 19.466 1.00 95.19 70 ARG A O 1
ATOM 602 N N . ARG A 1 71 ? 7.594 -0.789 18.826 1.00 94.12 71 ARG A N 1
ATOM 603 C CA . ARG A 1 71 ? 7.985 -0.508 17.435 1.00 94.12 71 ARG A CA 1
ATOM 604 C C . ARG A 1 71 ? 9.096 0.530 17.378 1.00 94.12 71 ARG A C 1
ATOM 606 O O . ARG A 1 71 ? 10.082 0.294 16.691 1.00 94.12 71 ARG A O 1
ATOM 613 N N . LEU A 1 72 ? 8.975 1.626 18.125 1.00 96.81 72 LEU A N 1
ATOM 614 C CA . LEU A 1 72 ? 10.002 2.665 18.204 1.00 96.81 72 LEU A CA 1
ATOM 615 C C . LEU A 1 72 ? 11.307 2.135 18.801 1.00 96.81 72 LEU A C 1
ATOM 617 O O . LEU A 1 72 ? 12.381 2.443 18.292 1.00 96.81 72 LEU A O 1
ATOM 621 N N . LEU A 1 73 ? 11.231 1.311 19.847 1.00 96.31 73 LEU A N 1
ATOM 622 C CA . LEU A 1 73 ? 12.404 0.680 20.444 1.00 96.31 73 LEU A CA 1
ATOM 623 C C . LEU A 1 73 ? 13.104 -0.247 19.446 1.00 96.31 73 LEU A C 1
ATOM 625 O O . LEU A 1 73 ? 14.315 -0.151 19.266 1.00 96.31 73 LEU A O 1
ATOM 629 N N . ASN A 1 74 ? 12.343 -1.101 18.760 1.00 96.12 74 ASN A N 1
ATOM 630 C CA . ASN A 1 74 ? 12.874 -1.989 17.730 1.00 96.12 74 ASN A CA 1
ATOM 631 C C . ASN A 1 74 ? 13.473 -1.182 16.562 1.00 96.12 74 ASN A C 1
ATOM 633 O O . ASN A 1 74 ? 14.577 -1.465 16.111 1.00 96.12 74 ASN A O 1
ATOM 637 N N . ALA A 1 75 ? 12.808 -0.110 16.123 1.00 94.81 75 ALA A N 1
ATOM 638 C CA . ALA A 1 75 ? 13.335 0.789 15.100 1.00 94.81 75 ALA A CA 1
ATOM 639 C C . ALA A 1 75 ? 14.668 1.430 15.525 1.00 94.81 75 ALA A C 1
ATOM 641 O O . ALA A 1 75 ? 15.622 1.403 14.750 1.00 94.81 75 ALA A O 1
ATOM 642 N N . LYS A 1 76 ? 14.774 1.920 16.769 1.00 97.38 76 LYS A N 1
ATOM 643 C CA . LYS A 1 76 ? 16.033 2.443 17.326 1.00 97.38 76 LYS A CA 1
ATOM 644 C C . LYS A 1 76 ? 17.132 1.383 17.366 1.00 97.38 76 LYS A C 1
ATOM 646 O O . LYS A 1 76 ? 18.255 1.664 16.960 1.00 97.38 76 LYS A O 1
ATOM 651 N N . GLN A 1 77 ? 16.820 0.165 17.811 1.00 94.81 77 GLN A N 1
ATOM 652 C CA . GLN A 1 77 ? 17.781 -0.943 17.816 1.00 94.81 77 GLN A CA 1
ATOM 653 C C . GLN A 1 77 ? 18.288 -1.247 16.404 1.00 94.81 77 GLN A C 1
ATOM 655 O O . GLN A 1 77 ? 19.495 -1.344 16.196 1.00 94.81 77 GLN A O 1
ATOM 660 N N . ARG A 1 78 ? 17.389 -1.311 15.417 1.00 93.25 78 ARG A N 1
ATOM 661 C CA . ARG A 1 78 ? 17.750 -1.520 14.008 1.00 93.25 78 ARG A CA 1
ATOM 662 C C . ARG A 1 78 ? 18.607 -0.389 13.454 1.00 93.25 78 ARG A C 1
ATOM 664 O O . ARG A 1 78 ? 19.527 -0.653 12.685 1.00 93.25 78 ARG A O 1
ATOM 671 N N . GLU A 1 79 ? 18.337 0.855 13.840 1.00 92.81 79 GLU A N 1
ATOM 672 C CA . GLU A 1 79 ? 19.167 1.998 13.460 1.00 92.81 79 GLU A CA 1
ATOM 673 C C . GLU A 1 79 ? 20.582 1.873 14.045 1.00 92.81 79 GLU A C 1
ATOM 675 O O . GLU A 1 79 ? 21.566 2.066 13.330 1.00 92.81 79 GLU A O 1
ATOM 680 N N . GLU A 1 80 ? 20.715 1.494 15.319 1.00 94.69 80 GLU A N 1
ATOM 681 C CA . GLU A 1 80 ? 22.025 1.243 15.922 1.00 94.69 80 GLU A CA 1
ATOM 682 C C . GLU A 1 80 ? 22.757 0.068 15.272 1.00 94.69 80 GLU A C 1
ATOM 684 O O . GLU A 1 80 ? 23.956 0.157 15.018 1.00 94.69 80 GLU A O 1
ATOM 689 N N . GLU A 1 81 ? 22.063 -1.033 14.989 1.00 93.56 81 GLU A N 1
ATOM 690 C CA . GLU A 1 81 ? 22.628 -2.169 14.259 1.00 93.56 81 GLU A CA 1
ATOM 691 C C . GLU A 1 81 ? 23.112 -1.752 12.873 1.00 93.56 81 GLU A C 1
ATOM 693 O O . GLU A 1 81 ? 24.213 -2.124 12.465 1.00 93.56 81 GLU A O 1
ATOM 698 N N . TRP A 1 82 ? 22.330 -0.937 12.164 1.00 90.81 82 TRP A N 1
ATOM 699 C CA . TRP A 1 82 ? 22.715 -0.403 10.866 1.00 90.81 82 TRP A CA 1
ATOM 700 C C . TRP A 1 82 ? 23.949 0.496 10.975 1.00 90.81 82 TRP A C 1
ATOM 702 O O . TRP A 1 82 ? 24.890 0.318 10.203 1.00 90.81 82 TRP A O 1
ATOM 712 N N . LYS A 1 83 ? 24.020 1.370 11.990 1.00 93.19 83 LYS A N 1
ATOM 713 C CA . LYS A 1 83 ? 25.214 2.182 12.294 1.00 93.19 83 LYS A CA 1
ATOM 714 C C . LYS A 1 83 ? 26.432 1.314 12.622 1.00 93.19 83 LYS A C 1
ATOM 716 O O . LYS A 1 83 ? 27.512 1.557 12.088 1.00 93.19 83 LYS A O 1
ATOM 721 N N . ARG A 1 84 ? 26.278 0.273 13.449 1.00 92.38 84 ARG A N 1
ATOM 722 C CA . ARG A 1 84 ? 27.354 -0.683 13.781 1.00 92.38 84 ARG A CA 1
ATOM 723 C C . ARG A 1 84 ? 27.839 -1.418 12.535 1.00 92.38 84 ARG A C 1
ATOM 725 O O . ARG A 1 84 ? 29.043 -1.512 12.317 1.00 92.38 84 ARG A O 1
ATOM 732 N N . LYS A 1 85 ? 26.919 -1.895 11.695 1.00 91.75 85 LYS A N 1
ATOM 733 C CA . LYS A 1 85 ? 27.236 -2.583 10.440 1.00 91.75 85 LYS A CA 1
ATOM 734 C C . LYS A 1 85 ? 27.931 -1.648 9.451 1.00 91.75 85 LYS A C 1
ATOM 736 O O . LYS A 1 85 ? 28.931 -2.043 8.864 1.00 91.75 85 LYS A O 1
ATOM 741 N N . ALA A 1 86 ? 27.459 -0.410 9.315 1.00 89.62 86 ALA A N 1
ATOM 742 C CA . ALA A 1 86 ? 28.087 0.611 8.483 1.00 89.62 86 ALA A CA 1
ATOM 743 C C . ALA A 1 86 ? 29.519 0.909 8.955 1.00 89.62 86 ALA A C 1
ATOM 745 O O . ALA A 1 86 ? 30.458 0.826 8.162 1.00 89.62 86 ALA A O 1
ATOM 746 N N . ASN A 1 87 ? 29.711 1.138 10.257 1.00 89.12 87 ASN A N 1
ATOM 747 C CA . ASN A 1 87 ? 31.037 1.328 10.846 1.00 89.12 87 ASN A CA 1
ATOM 748 C C . ASN A 1 87 ? 31.939 0.105 10.625 1.00 89.12 87 ASN A C 1
ATOM 750 O O . ASN A 1 87 ? 33.076 0.265 10.197 1.00 89.12 87 ASN A O 1
ATOM 754 N N . PHE A 1 88 ? 31.428 -1.116 10.807 1.00 90.12 88 PHE A N 1
ATOM 755 C CA . PHE A 1 88 ? 32.173 -2.346 10.530 1.00 90.12 88 PHE A CA 1
ATOM 756 C C . PHE A 1 88 ? 32.605 -2.446 9.060 1.00 90.12 88 PHE A C 1
ATOM 758 O O . PHE A 1 88 ? 33.757 -2.765 8.768 1.00 90.12 88 PHE A O 1
ATOM 765 N N . THR A 1 89 ? 31.711 -2.130 8.118 1.00 80.50 89 THR A N 1
ATOM 766 C CA . THR A 1 89 ? 32.045 -2.132 6.685 1.00 80.50 89 THR A CA 1
ATOM 767 C C . THR A 1 89 ? 33.067 -1.057 6.317 1.00 80.50 89 THR A C 1
ATOM 769 O O . THR A 1 89 ? 33.948 -1.316 5.496 1.00 80.50 89 THR A O 1
ATOM 772 N N . LEU A 1 90 ? 33.006 0.120 6.949 1.00 79.19 90 LEU A N 1
ATOM 773 C CA . LEU A 1 90 ? 34.012 1.172 6.794 1.00 79.19 90 LEU A CA 1
ATOM 774 C C . LEU A 1 90 ? 35.372 0.721 7.332 1.00 79.19 90 LEU A C 1
ATOM 776 O O . LEU A 1 90 ? 36.385 0.951 6.678 1.00 79.19 90 LEU A O 1
ATOM 780 N N . GLU A 1 91 ? 35.400 0.035 8.473 1.00 80.31 91 GLU A N 1
ATOM 781 C CA . GLU A 1 91 ? 36.617 -0.521 9.070 1.00 80.31 91 GLU A CA 1
ATOM 782 C C . GLU A 1 91 ? 37.264 -1.578 8.159 1.00 80.31 91 GLU A C 1
ATOM 784 O O . GLU A 1 91 ? 38.474 -1.563 7.930 1.00 80.31 91 GLU A O 1
ATOM 789 N N . ILE A 1 92 ? 36.449 -2.470 7.581 1.00 79.44 92 ILE A N 1
ATOM 790 C CA . ILE A 1 92 ? 36.893 -3.470 6.598 1.00 79.44 92 ILE A CA 1
ATOM 791 C C . ILE A 1 92 ? 37.487 -2.767 5.374 1.00 79.44 92 ILE A C 1
ATOM 793 O O . ILE A 1 92 ? 38.593 -3.102 4.951 1.00 79.44 92 ILE A O 1
ATOM 797 N N . ARG A 1 93 ? 36.787 -1.763 4.828 1.00 72.25 93 ARG A N 1
ATOM 798 C CA . ARG A 1 93 ? 37.255 -1.003 3.663 1.00 72.25 93 ARG A CA 1
ATOM 799 C C . ARG A 1 93 ? 38.569 -0.275 3.948 1.00 72.25 93 ARG A C 1
ATOM 801 O O . ARG A 1 93 ? 39.480 -0.363 3.133 1.00 72.25 93 ARG A O 1
ATOM 808 N N . LYS A 1 94 ? 38.715 0.354 5.119 1.00 76.81 94 LYS A N 1
ATOM 809 C CA . LYS A 1 94 ? 39.975 0.983 5.552 1.00 76.81 94 LYS A CA 1
ATOM 810 C C . LYS A 1 94 ? 41.125 -0.024 5.627 1.00 76.81 94 LYS A C 1
ATOM 812 O O . LYS A 1 94 ? 42.189 0.255 5.089 1.00 76.81 94 LYS A O 1
ATOM 817 N N . LYS A 1 95 ? 40.910 -1.215 6.200 1.00 73.12 95 LYS A N 1
ATOM 818 C CA . LYS A 1 95 ? 41.937 -2.276 6.262 1.00 73.12 95 LYS A CA 1
ATOM 819 C C . LYS A 1 95 ? 42.348 -2.787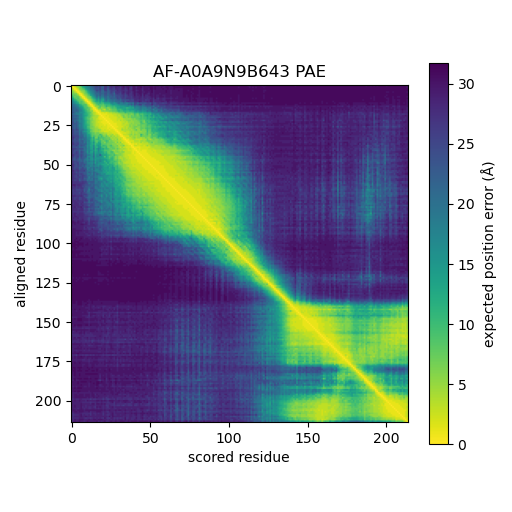 4.876 1.00 73.12 95 LYS A C 1
ATOM 821 O O . LYS A 1 95 ? 43.532 -3.030 4.638 1.00 73.12 95 LYS A O 1
ATOM 826 N N . VAL A 1 96 ? 41.392 -2.925 3.954 1.00 67.00 96 VAL A N 1
ATOM 827 C CA . VAL A 1 96 ? 41.659 -3.310 2.555 1.00 67.00 96 VAL A CA 1
ATOM 828 C C . VAL A 1 96 ? 42.427 -2.207 1.820 1.00 67.00 96 VAL A C 1
ATOM 830 O O . VAL A 1 96 ? 43.387 -2.507 1.102 1.00 67.00 96 VAL A O 1
ATOM 833 N N . ASP A 1 97 ? 42.064 -0.943 2.040 1.00 61.00 97 ASP A N 1
ATOM 834 C CA . ASP A 1 97 ? 42.732 0.213 1.447 1.00 61.00 97 ASP A CA 1
ATOM 835 C C . ASP A 1 97 ? 44.136 0.432 2.028 1.00 61.00 97 ASP A C 1
ATOM 837 O O . ASP A 1 97 ? 45.039 0.758 1.273 1.00 61.00 97 ASP A O 1
ATOM 841 N N . GLU A 1 98 ? 44.389 0.213 3.319 1.00 60.16 98 GLU A N 1
ATOM 842 C CA . GLU A 1 98 ? 45.726 0.346 3.927 1.00 60.16 98 GLU A CA 1
ATOM 843 C C . GLU A 1 98 ? 46.690 -0.766 3.482 1.00 60.16 98 GLU A C 1
ATOM 845 O O . GLU A 1 98 ? 47.840 -0.487 3.127 1.00 60.16 98 GLU A O 1
ATOM 850 N N . GLY A 1 99 ? 46.214 -2.015 3.403 1.00 58.22 99 GLY A N 1
ATOM 851 C CA . GLY A 1 99 ? 46.987 -3.137 2.860 1.00 58.22 99 GLY A CA 1
ATOM 852 C C . GLY A 1 99 ? 47.252 -3.022 1.352 1.00 58.22 99 GLY A C 1
ATOM 853 O O . GLY A 1 99 ? 48.311 -3.440 0.874 1.00 58.22 99 GLY A O 1
ATOM 854 N N . SER A 1 100 ? 46.326 -2.414 0.599 1.00 55.06 100 SER A N 1
ATOM 855 C CA . SER A 1 100 ? 46.469 -2.188 -0.846 1.00 55.06 100 SER A CA 1
ATOM 856 C C . SER A 1 100 ? 47.238 -0.912 -1.186 1.00 55.06 100 SER A C 1
ATOM 858 O O . SER A 1 100 ? 47.972 -0.911 -2.170 1.00 55.06 100 SER A O 1
ATOM 860 N N . LYS A 1 101 ? 47.135 0.158 -0.385 1.00 54.84 101 LYS A N 1
ATOM 861 C CA . LYS A 1 101 ? 47.892 1.407 -0.570 1.00 54.84 101 LYS A CA 1
ATOM 862 C C . LYS A 1 101 ? 49.387 1.157 -0.435 1.00 54.84 101 LYS A C 1
ATOM 864 O O . LYS A 1 101 ? 50.117 1.563 -1.326 1.00 54.84 101 LYS A O 1
ATOM 869 N N . LYS A 1 102 ? 49.842 0.399 0.572 1.00 57.34 102 LYS A N 1
ATOM 870 C CA . LYS A 1 102 ? 51.272 0.055 0.727 1.00 57.34 102 LYS A CA 1
ATOM 871 C C . LYS A 1 102 ? 51.824 -0.698 -0.495 1.00 57.34 102 LYS A C 1
ATOM 873 O O . LYS A 1 102 ? 52.836 -0.302 -1.052 1.00 57.34 102 LYS A O 1
ATOM 878 N N . LYS A 1 103 ? 51.089 -1.698 -1.002 1.00 58.09 103 LYS A N 1
ATOM 879 C CA . LYS A 1 103 ? 51.471 -2.460 -2.210 1.00 58.09 103 LYS A CA 1
ATOM 880 C C . LYS A 1 103 ? 51.341 -1.672 -3.520 1.00 58.09 103 LYS A C 1
ATOM 882 O O . LYS A 1 103 ? 52.069 -1.959 -4.466 1.00 58.09 103 LYS A O 1
ATOM 887 N N . ARG A 1 104 ? 50.393 -0.732 -3.623 1.00 52.44 104 ARG A N 1
ATOM 888 C CA . ARG A 1 104 ? 50.210 0.116 -4.814 1.00 52.44 104 ARG A CA 1
ATOM 889 C C . ARG A 1 104 ? 51.218 1.256 -4.866 1.00 52.44 104 ARG A C 1
ATOM 891 O O . ARG A 1 104 ? 51.670 1.536 -5.962 1.00 52.44 104 ARG A O 1
ATOM 898 N N . ILE A 1 105 ? 51.590 1.870 -3.744 1.00 56.78 105 ILE A N 1
ATOM 899 C CA . ILE A 1 105 ? 52.571 2.968 -3.702 1.00 56.78 105 ILE A CA 1
ATOM 900 C C . ILE A 1 105 ? 53.941 2.470 -4.194 1.00 56.78 105 ILE A C 1
ATOM 902 O O . ILE A 1 105 ? 54.459 3.015 -5.164 1.00 56.78 105 ILE A O 1
ATOM 906 N N . ASP A 1 106 ? 54.420 1.326 -3.686 1.00 60.19 106 ASP A N 1
ATOM 907 C CA . ASP A 1 106 ? 55.675 0.696 -4.141 1.00 60.19 106 ASP A CA 1
ATOM 908 C C . ASP A 1 106 ? 55.658 0.318 -5.636 1.00 60.19 106 ASP A C 1
ATOM 910 O O . ASP A 1 106 ? 56.685 0.314 -6.321 1.00 60.19 106 ASP A O 1
ATOM 914 N N . LYS A 1 107 ? 54.476 -0.025 -6.164 1.00 57.69 107 LYS A N 1
ATOM 915 C CA . LYS A 1 107 ? 54.295 -0.419 -7.567 1.00 57.69 107 LYS A CA 1
ATOM 916 C C . LYS A 1 107 ? 54.139 0.794 -8.485 1.00 57.69 107 LYS A C 1
ATOM 918 O O . LYS A 1 107 ? 54.650 0.745 -9.595 1.00 57.69 107 LYS A O 1
ATOM 923 N N . ILE A 1 108 ? 53.481 1.860 -8.026 1.00 57.06 108 ILE A N 1
ATOM 924 C CA . ILE A 1 108 ? 53.265 3.119 -8.751 1.00 57.06 108 ILE A CA 1
ATOM 925 C C . ILE A 1 108 ? 54.569 3.907 -8.855 1.00 57.06 108 ILE A C 1
ATOM 927 O O . ILE A 1 108 ? 54.871 4.350 -9.952 1.00 57.06 108 ILE A O 1
ATOM 931 N N . ASP A 1 109 ? 55.391 4.008 -7.806 1.00 61.44 109 ASP A N 1
ATOM 932 C CA . ASP A 1 109 ? 56.685 4.711 -7.893 1.00 61.44 109 ASP A CA 1
ATOM 933 C C . ASP A 1 109 ? 57.650 4.013 -8.870 1.00 61.44 109 ASP A C 1
ATOM 935 O O . ASP A 1 109 ? 58.331 4.660 -9.671 1.00 61.44 109 ASP A O 1
ATOM 939 N N . LYS A 1 110 ? 57.618 2.674 -8.910 1.00 60.75 110 LYS A N 1
ATOM 940 C CA . LYS A 1 110 ? 58.367 1.865 -9.886 1.00 60.75 110 LYS A CA 1
ATOM 941 C C . LYS A 1 110 ? 57.821 1.974 -11.319 1.00 60.75 110 LYS A C 1
ATOM 943 O O . LYS A 1 110 ? 58.581 1.810 -12.271 1.00 60.75 110 LYS A O 1
ATOM 948 N N . PHE A 1 111 ? 56.525 2.241 -11.482 1.00 53.72 111 PHE A N 1
ATOM 949 C CA . PHE A 1 111 ? 55.878 2.433 -12.787 1.00 53.72 111 PHE A CA 1
ATOM 950 C C . PHE A 1 111 ? 56.040 3.871 -13.302 1.00 53.72 111 PHE A C 1
ATOM 952 O O . PHE A 1 111 ? 56.276 4.085 -14.486 1.00 53.72 111 PHE A O 1
ATOM 959 N N . ARG A 1 112 ? 55.999 4.857 -12.399 1.00 52.34 112 ARG A N 1
ATOM 960 C CA . ARG A 1 112 ? 56.091 6.294 -12.686 1.00 52.34 112 ARG A CA 1
ATOM 961 C C . ARG A 1 112 ? 57.485 6.711 -13.144 1.00 52.34 112 ARG A C 1
ATOM 963 O O . ARG A 1 112 ? 57.594 7.542 -14.031 1.00 52.34 112 ARG A O 1
ATOM 970 N N . SER A 1 113 ? 58.542 6.064 -12.645 1.00 58.16 113 SER A N 1
ATOM 971 C CA . SER A 1 113 ? 59.903 6.234 -13.186 1.00 58.16 113 SER A CA 1
ATOM 972 C C . SER A 1 113 ? 60.081 5.653 -14.602 1.00 58.16 113 SER A C 1
ATOM 974 O O . SER A 1 113 ? 61.149 5.819 -15.188 1.00 58.16 113 SER A O 1
ATOM 976 N N . LYS A 1 114 ? 59.081 4.941 -15.148 1.00 58.31 114 LYS A N 1
ATOM 977 C CA . LYS A 1 114 ? 59.160 4.246 -16.441 1.00 58.31 114 LYS A CA 1
ATOM 978 C C . LYS A 1 114 ? 58.110 4.697 -17.467 1.00 58.31 114 LYS A C 1
ATOM 980 O O . LYS A 1 114 ? 58.123 4.193 -18.585 1.00 58.31 114 LYS A O 1
ATOM 985 N N . MET A 1 115 ? 57.236 5.646 -17.138 1.00 43.72 115 MET A N 1
ATOM 986 C CA . MET A 1 115 ? 56.217 6.133 -18.070 1.00 43.72 115 MET A CA 1
ATOM 987 C C . MET A 1 115 ? 56.542 7.547 -18.547 1.00 43.72 115 MET A C 1
ATOM 989 O O . MET A 1 115 ? 56.261 8.527 -17.867 1.00 43.72 115 MET A O 1
ATOM 993 N N . VAL A 1 116 ? 57.137 7.617 -19.740 1.00 60.94 116 VAL A N 1
ATOM 994 C CA . VAL A 1 116 ? 56.890 8.711 -20.689 1.00 60.94 116 VAL A CA 1
ATOM 995 C C . VAL A 1 116 ? 55.391 8.681 -20.981 1.00 60.94 116 VAL A C 1
ATOM 997 O O . VAL A 1 116 ? 54.876 7.605 -21.278 1.00 60.94 116 VAL A O 1
ATOM 1000 N N . GLU A 1 117 ? 54.695 9.807 -20.819 1.00 59.56 117 GLU A N 1
ATOM 1001 C CA . GLU A 1 117 ? 53.258 9.919 -21.094 1.00 59.56 117 GLU A CA 1
ATOM 1002 C C . GLU A 1 117 ? 52.987 9.573 -22.564 1.00 59.56 117 GLU A C 1
ATOM 1004 O O . GLU A 1 117 ? 53.445 10.307 -23.442 1.00 59.56 117 GLU A O 1
ATOM 1009 N N . PRO A 1 118 ? 52.276 8.473 -22.873 1.00 52.12 118 PRO A N 1
ATOM 1010 C CA . PRO A 1 118 ? 51.678 8.354 -24.184 1.00 52.12 118 PRO A CA 1
ATOM 1011 C C . PRO A 1 118 ? 50.477 9.300 -24.219 1.00 52.12 118 PRO A C 1
ATOM 1013 O O . PRO A 1 118 ? 49.632 9.279 -23.322 1.00 52.12 118 PRO A O 1
ATOM 1016 N N . GLU A 1 119 ? 50.422 10.134 -25.251 1.00 60.25 119 GLU A N 1
ATOM 1017 C CA . GLU A 1 119 ? 49.210 10.833 -25.659 1.00 60.25 119 GLU A CA 1
ATOM 1018 C C . GLU A 1 119 ? 48.097 9.786 -25.795 1.00 60.25 119 GLU A C 1
ATOM 1020 O O . GLU A 1 119 ? 48.184 8.862 -26.604 1.00 60.25 119 GLU A O 1
ATOM 1025 N N . ILE A 1 120 ? 47.117 9.838 -24.890 1.00 57.22 120 ILE A N 1
ATOM 1026 C CA . ILE A 1 120 ? 46.000 8.899 -24.885 1.00 57.22 120 ILE A CA 1
ATOM 1027 C C . ILE A 1 120 ? 45.061 9.372 -25.986 1.00 57.22 120 ILE A C 1
ATOM 1029 O O . ILE A 1 120 ? 44.167 10.184 -25.745 1.00 57.22 120 ILE A O 1
ATOM 1033 N N . GLU A 1 121 ? 45.271 8.865 -27.197 1.00 62.16 121 GLU A N 1
ATOM 1034 C CA . GLU A 1 121 ? 44.185 8.771 -28.160 1.00 62.16 121 GLU A CA 1
ATOM 1035 C C . GLU A 1 121 ? 43.101 7.924 -27.496 1.00 62.16 121 GLU A C 1
ATOM 1037 O O . GLU A 1 121 ? 43.287 6.739 -27.198 1.00 62.16 121 GLU A O 1
ATOM 1042 N N . LEU A 1 122 ? 41.995 8.586 -27.148 1.00 58.31 122 LEU A N 1
ATOM 1043 C CA . LEU A 1 122 ? 40.793 7.901 -26.708 1.00 58.31 122 LEU A CA 1
ATOM 1044 C C . LEU A 1 122 ? 40.478 6.850 -27.779 1.00 58.31 122 LEU A C 1
ATOM 1046 O O . LEU A 1 122 ? 40.449 7.217 -28.956 1.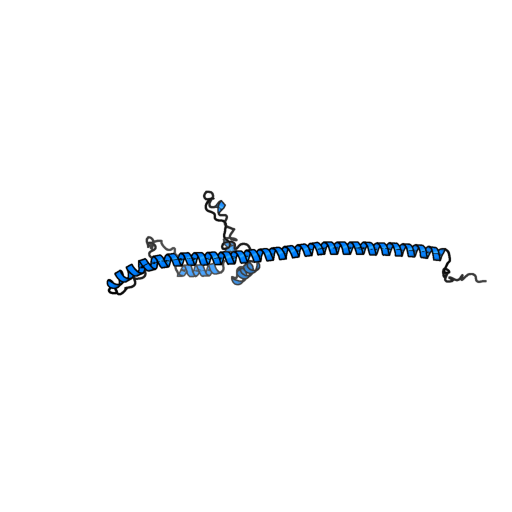00 58.31 122 LEU A O 1
ATOM 1050 N N . PRO A 1 123 ? 40.255 5.576 -27.411 1.00 66.19 123 PRO A N 1
ATOM 1051 C CA . PRO A 1 123 ? 39.721 4.630 -28.374 1.00 66.19 123 PRO A CA 1
ATOM 1052 C C . PRO A 1 123 ? 38.458 5.261 -28.959 1.00 66.19 123 PRO A C 1
ATOM 1054 O O . PRO A 1 123 ? 37.644 5.810 -28.202 1.00 66.19 123 PRO A O 1
ATOM 1057 N N . GLU A 1 124 ? 38.326 5.250 -30.290 1.00 65.44 124 GLU A N 1
ATOM 1058 C CA . GLU A 1 124 ? 37.046 5.571 -30.913 1.00 65.44 124 GLU A CA 1
ATOM 1059 C C . GLU A 1 124 ? 35.993 4.773 -30.153 1.00 65.44 124 GLU A C 1
ATOM 1061 O O . GLU A 1 124 ? 36.194 3.587 -29.885 1.00 65.44 124 GLU A O 1
ATOM 1066 N N . MET A 1 125 ? 34.950 5.457 -29.670 1.00 49.41 125 MET A N 1
ATOM 1067 C CA . MET A 1 125 ? 33.860 4.788 -28.978 1.00 49.41 125 MET A CA 1
ATOM 1068 C C . MET A 1 125 ? 33.463 3.592 -29.831 1.00 49.41 125 MET A C 1
ATOM 1070 O O . MET A 1 125 ? 32.933 3.790 -30.925 1.00 49.41 125 MET A O 1
ATOM 1074 N N . ASP A 1 126 ? 33.661 2.384 -29.309 1.00 57.47 126 ASP A N 1
ATOM 1075 C CA . ASP A 1 126 ? 32.918 1.228 -29.769 1.00 57.47 126 ASP A CA 1
ATOM 1076 C C . ASP A 1 126 ? 31.469 1.531 -29.395 1.00 57.47 126 ASP A C 1
ATOM 1078 O O . ASP A 1 126 ? 30.962 1.207 -28.318 1.00 57.47 126 ASP A O 1
ATOM 1082 N N . SER A 1 127 ? 30.812 2.285 -30.275 1.00 49.31 127 SER A N 1
ATOM 1083 C CA . SER A 1 127 ? 29.382 2.235 -30.438 1.00 49.31 127 SER A CA 1
ATOM 1084 C C . SER A 1 127 ? 29.108 0.773 -30.729 1.00 49.31 127 SER A C 1
ATOM 1086 O O . SER A 1 127 ? 29.122 0.356 -31.884 1.00 49.31 127 SER A O 1
ATOM 1088 N N . ASP A 1 128 ? 28.875 -0.003 -29.671 1.00 50.34 128 ASP A N 1
ATOM 1089 C CA . ASP A 1 128 ? 28.444 -1.401 -29.695 1.00 50.34 128 ASP A CA 1
ATOM 1090 C C . ASP A 1 128 ? 26.983 -1.502 -30.189 1.00 50.34 128 ASP A C 1
ATOM 1092 O O . ASP A 1 128 ? 26.107 -2.187 -29.669 1.00 50.34 128 ASP A O 1
ATOM 1096 N N . SER A 1 129 ? 26.715 -0.738 -31.243 1.00 52.09 129 SER A N 1
ATOM 1097 C CA . SER A 1 129 ? 25.787 -1.007 -32.322 1.00 52.09 129 SER A CA 1
ATOM 1098 C C . SER A 1 129 ? 26.379 -2.029 -33.308 1.00 52.09 129 SER A C 1
ATOM 1100 O O . SER A 1 129 ? 26.052 -1.993 -34.492 1.00 52.09 129 SER A O 1
ATOM 1102 N N . GLU A 1 130 ? 27.237 -2.933 -32.832 1.00 51.53 130 GLU A N 1
ATOM 1103 C CA . GLU A 1 130 ? 27.591 -4.185 -33.496 1.00 51.53 130 GLU A CA 1
ATOM 1104 C C . GLU A 1 130 ? 26.883 -5.358 -32.798 1.00 51.53 130 GLU A C 1
ATOM 1106 O O . GLU A 1 130 ? 27.432 -6.438 -32.607 1.00 51.53 130 GLU A O 1
ATOM 1111 N N . MET A 1 131 ? 25.587 -5.192 -32.496 1.00 50.28 131 MET A N 1
ATOM 1112 C CA . MET A 1 131 ? 24.703 -6.346 -32.650 1.00 50.28 131 MET A CA 1
ATOM 1113 C C . MET A 1 131 ? 24.866 -6.803 -34.095 1.00 50.28 131 MET A C 1
ATOM 1115 O O . MET A 1 131 ? 24.556 -6.027 -35.001 1.00 50.28 131 MET A O 1
ATOM 1119 N N . GLU A 1 132 ? 25.399 -8.014 -34.267 1.00 47.28 132 GLU A N 1
ATOM 1120 C CA . GLU A 1 132 ? 25.475 -8.772 -35.512 1.00 47.28 132 GLU A CA 1
ATOM 1121 C C . GLU A 1 132 ? 24.518 -8.202 -36.556 1.00 47.28 132 GLU A C 1
ATOM 1123 O O . GLU A 1 132 ? 23.305 -8.417 -36.542 1.00 47.28 132 GLU A O 1
ATOM 1128 N N . MET A 1 133 ? 25.093 -7.480 -37.511 1.00 48.78 133 MET A N 1
ATOM 1129 C CA . MET A 1 133 ? 24.425 -7.075 -38.741 1.00 48.78 133 MET A CA 1
ATOM 1130 C C . MET A 1 133 ? 24.160 -8.293 -39.647 1.00 48.78 133 MET A C 1
ATOM 1132 O O . MET A 1 133 ? 24.018 -8.156 -40.861 1.00 48.78 133 MET A O 1
ATOM 1136 N N . GLU A 1 134 ? 24.060 -9.483 -39.059 1.00 52.16 134 GLU A N 1
ATOM 1137 C CA . GLU A 1 134 ? 23.672 -10.749 -39.656 1.00 52.16 134 GLU A CA 1
ATOM 1138 C C . GLU A 1 134 ? 22.139 -10.837 -39.675 1.00 52.16 134 GLU A C 1
ATOM 1140 O O . GLU A 1 134 ? 21.514 -11.714 -39.097 1.00 52.16 134 GLU A O 1
ATOM 1145 N N . ASP A 1 135 ? 21.546 -9.792 -40.260 1.00 51.97 135 ASP A N 1
ATOM 1146 C CA . ASP A 1 135 ? 20.246 -9.755 -40.934 1.00 51.97 135 ASP A CA 1
ATOM 1147 C C . ASP A 1 135 ? 19.811 -8.294 -41.178 1.00 51.97 135 ASP A C 1
ATOM 1149 O O . ASP A 1 135 ? 18.655 -7.910 -40.987 1.00 51.97 135 ASP A O 1
ATOM 1153 N N . LYS A 1 136 ? 20.703 -7.447 -41.718 1.00 53.22 136 LYS A N 1
ATOM 1154 C CA . LYS A 1 136 ? 20.258 -6.207 -42.401 1.00 53.22 136 LYS A CA 1
ATOM 1155 C C . LYS A 1 136 ? 19.331 -6.488 -43.599 1.00 53.22 136 LYS A C 1
ATOM 1157 O O . LYS A 1 136 ? 18.738 -5.562 -44.144 1.00 53.22 136 LYS A O 1
ATOM 1162 N N . ASN A 1 137 ? 19.193 -7.761 -43.978 1.00 51.41 137 ASN A N 1
ATOM 1163 C CA . ASN A 1 137 ? 18.287 -8.263 -45.003 1.00 51.41 137 ASN A CA 1
ATOM 1164 C C . ASN A 1 137 ? 17.014 -8.914 -44.441 1.00 51.41 137 ASN A C 1
ATOM 1166 O O . ASN A 1 137 ? 16.262 -9.502 -45.220 1.00 51.41 137 ASN A O 1
ATOM 1170 N N . LYS A 1 138 ? 16.702 -8.794 -43.139 1.00 62.12 138 LYS A N 1
ATOM 1171 C CA . LYS A 1 138 ? 15.303 -8.957 -42.718 1.00 62.12 138 LYS A CA 1
ATOM 1172 C C . LYS A 1 138 ? 14.519 -7.886 -43.456 1.00 62.12 138 LYS A C 1
ATOM 1174 O O . LYS A 1 138 ? 14.633 -6.707 -43.133 1.00 62.12 138 LYS A O 1
ATOM 1179 N N . ILE A 1 139 ? 13.791 -8.300 -44.495 1.00 69.50 139 ILE A N 1
ATOM 1180 C CA . ILE A 1 139 ? 12.901 -7.441 -45.270 1.00 69.50 139 ILE A CA 1
ATOM 1181 C C . ILE A 1 139 ? 11.986 -6.779 -44.251 1.00 69.50 139 ILE A C 1
ATOM 1183 O O . ILE A 1 139 ? 11.089 -7.415 -43.703 1.00 69.50 139 ILE A O 1
ATOM 1187 N N . CYS A 1 140 ? 12.292 -5.522 -43.940 1.00 72.69 140 CYS A N 1
ATOM 1188 C CA . CYS A 1 140 ? 11.520 -4.717 -43.024 1.00 72.69 140 CYS A CA 1
ATOM 1189 C C . CYS A 1 140 ? 10.154 -4.551 -43.692 1.00 72.69 140 CYS A C 1
ATOM 1191 O O . CYS A 1 140 ? 10.088 -3.940 -44.768 1.00 72.69 140 CYS A O 1
ATOM 1193 N N . PRO A 1 141 ? 9.096 -5.177 -43.152 1.00 82.69 141 PRO A N 1
ATOM 1194 C CA . PRO A 1 141 ? 7.794 -5.141 -43.791 1.00 82.69 141 PRO A CA 1
ATOM 1195 C C . PRO A 1 141 ? 7.325 -3.689 -43.890 1.00 82.69 141 PRO A C 1
ATOM 1197 O O . PRO A 1 141 ? 7.725 -2.845 -43.089 1.00 82.69 141 PRO A O 1
ATOM 1200 N N . ASP A 1 142 ? 6.475 -3.390 -44.872 1.00 84.94 142 ASP A N 1
ATOM 1201 C CA . ASP A 1 142 ? 6.116 -2.005 -45.204 1.00 84.94 142 ASP A CA 1
ATOM 1202 C C . ASP A 1 142 ? 5.597 -1.217 -43.982 1.00 84.94 142 ASP A C 1
ATOM 1204 O O . ASP A 1 142 ? 5.942 -0.053 -43.805 1.00 84.94 142 ASP A O 1
ATOM 1208 N N . TRP A 1 143 ? 4.891 -1.872 -43.051 1.00 84.69 143 TRP A N 1
ATOM 1209 C CA . TRP A 1 143 ? 4.384 -1.254 -41.817 1.00 84.69 143 TRP A CA 1
ATOM 1210 C C . TRP A 1 143 ? 5.466 -0.786 -40.826 1.00 84.69 143 TRP A C 1
ATOM 1212 O O . TRP A 1 143 ? 5.184 0.060 -39.978 1.00 84.69 143 TRP A O 1
ATOM 1222 N N . CYS A 1 144 ? 6.695 -1.297 -40.922 1.00 85.81 144 CYS A N 1
ATOM 1223 C CA . CYS A 1 144 ? 7.832 -0.852 -40.116 1.00 85.81 144 CYS A CA 1
ATOM 1224 C C . CYS A 1 144 ? 8.575 0.349 -40.734 1.00 85.81 144 CYS A C 1
ATOM 1226 O O . CYS A 1 144 ? 9.480 0.895 -40.098 1.00 85.81 144 CYS A O 1
ATOM 1228 N N . ARG A 1 145 ? 8.231 0.786 -41.958 1.00 87.88 145 ARG A N 1
ATOM 1229 C CA . ARG A 1 145 ? 8.870 1.952 -42.589 1.00 87.88 145 ARG A CA 1
ATOM 1230 C C . ARG A 1 145 ? 8.464 3.254 -41.888 1.00 87.88 145 ARG A C 1
ATOM 1232 O O . ARG A 1 145 ? 7.314 3.379 -41.477 1.00 87.88 145 ARG A O 1
ATOM 1239 N N . PRO A 1 146 ? 9.338 4.278 -41.807 1.00 85.44 146 PRO A N 1
ATOM 1240 C CA . PRO A 1 146 ? 9.070 5.488 -41.020 1.00 85.44 146 PRO A CA 1
ATOM 1241 C C . PRO A 1 146 ? 7.777 6.237 -41.380 1.00 85.44 146 PRO A C 1
ATOM 1243 O O . PRO A 1 146 ? 7.114 6.781 -40.496 1.00 85.44 146 PRO A O 1
ATOM 1246 N N . SER A 1 147 ? 7.408 6.281 -42.665 1.00 86.06 147 SER A N 1
ATOM 1247 C CA . SER A 1 147 ? 6.177 6.932 -43.136 1.00 86.06 147 SER A CA 1
ATOM 1248 C C . SER A 1 147 ? 4.925 6.183 -42.683 1.00 86.06 147 SER A C 1
ATOM 1250 O O . SER A 1 147 ? 4.017 6.783 -42.100 1.00 86.06 147 SER A O 1
ATOM 1252 N N . ASP A 1 148 ? 4.907 4.872 -42.915 1.00 88.25 148 ASP A N 1
ATOM 1253 C CA . ASP A 1 148 ? 3.755 4.002 -42.684 1.00 88.25 148 ASP A CA 1
ATOM 1254 C C . ASP A 1 148 ? 3.577 3.729 -41.189 1.00 88.25 148 ASP A C 1
ATOM 1256 O O . ASP A 1 148 ? 2.465 3.812 -40.665 1.00 88.25 148 ASP A O 1
ATOM 1260 N N . LEU A 1 149 ? 4.688 3.555 -40.469 1.00 91.38 149 LEU A N 1
ATOM 1261 C CA . LEU A 1 149 ? 4.729 3.427 -39.017 1.00 91.38 149 LEU A CA 1
ATOM 1262 C C . LEU A 1 149 ? 4.164 4.673 -38.329 1.00 91.38 149 LEU A C 1
ATOM 1264 O O . LEU A 1 149 ? 3.338 4.562 -37.427 1.00 91.38 149 LEU A O 1
ATOM 1268 N N . LYS A 1 150 ? 4.541 5.882 -38.768 1.00 92.56 150 LYS A N 1
ATOM 1269 C CA . LYS A 1 150 ? 4.018 7.127 -38.180 1.00 92.56 150 LYS A CA 1
ATOM 1270 C C . LYS A 1 150 ? 2.514 7.277 -38.410 1.00 92.56 150 LYS A C 1
ATOM 1272 O O . LYS A 1 150 ? 1.807 7.774 -37.533 1.00 92.56 150 LYS A O 1
ATOM 1277 N N . ALA A 1 151 ? 2.020 6.864 -39.577 1.00 91.38 151 ALA A N 1
ATOM 1278 C CA . ALA A 1 151 ? 0.590 6.846 -39.863 1.00 91.38 151 ALA A CA 1
ATOM 1279 C C . ALA A 1 151 ? -0.151 5.811 -38.997 1.00 91.38 151 ALA A C 1
ATOM 1281 O O . ALA A 1 151 ? -1.210 6.128 -38.456 1.00 91.38 151 ALA A O 1
ATOM 1282 N N . ALA A 1 152 ? 0.418 4.617 -38.813 1.00 91.75 152 ALA A N 1
ATOM 1283 C CA . ALA A 1 152 ? -0.137 3.567 -37.962 1.00 91.75 152 ALA A CA 1
ATOM 1284 C C . ALA A 1 152 ? -0.180 3.979 -36.480 1.00 91.75 152 ALA A C 1
ATOM 1286 O O . ALA A 1 152 ? -1.235 3.892 -35.858 1.00 91.75 152 ALA A O 1
ATOM 1287 N N . LEU A 1 153 ? 0.913 4.531 -35.944 1.00 91.88 153 LEU A N 1
ATOM 1288 C CA . LEU A 1 153 ? 0.993 4.993 -34.553 1.00 91.88 153 LEU A CA 1
ATOM 1289 C C . LEU A 1 153 ? -0.016 6.107 -34.252 1.00 91.88 153 LEU A C 1
ATOM 1291 O O . LEU A 1 153 ? -0.652 6.100 -33.203 1.00 91.88 153 LEU A O 1
ATOM 1295 N N . ARG A 1 154 ? -0.225 7.041 -35.192 1.00 92.00 154 ARG A N 1
ATOM 1296 C CA . ARG A 1 154 ? -1.257 8.086 -35.055 1.00 92.00 154 ARG A CA 1
ATOM 1297 C C . ARG A 1 154 ? -2.667 7.514 -34.956 1.00 92.00 154 ARG A C 1
ATOM 1299 O O . ARG A 1 154 ? -3.4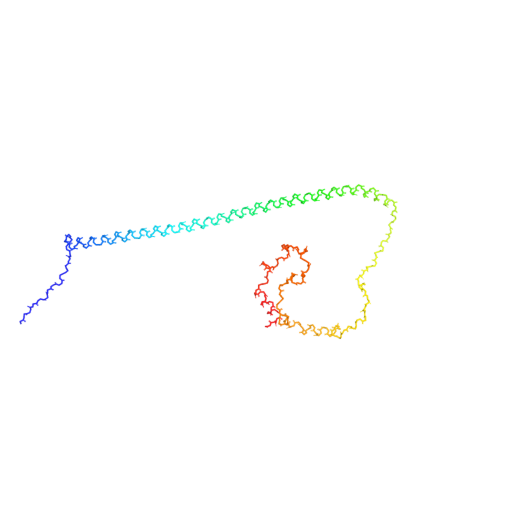91 8.087 -34.256 1.00 92.00 154 ARG A O 1
ATOM 1306 N N . ARG A 1 155 ? -2.948 6.416 -35.664 1.00 89.50 155 ARG A N 1
ATOM 1307 C CA . ARG A 1 155 ? -4.241 5.722 -35.584 1.00 89.50 155 ARG A CA 1
ATOM 1308 C C . ARG A 1 155 ? -4.376 4.958 -34.266 1.00 89.50 155 ARG A C 1
ATOM 1310 O O . ARG A 1 155 ? -5.434 5.011 -33.659 1.00 89.50 155 ARG A O 1
ATOM 1317 N N . GLN A 1 156 ? -3.310 4.293 -33.820 1.00 90.31 156 GLN A N 1
ATOM 1318 C CA . GLN A 1 156 ? -3.295 3.506 -32.581 1.00 90.31 156 GLN A CA 1
ATOM 1319 C C . GLN A 1 156 ? -3.369 4.357 -31.308 1.00 90.31 156 GLN A C 1
ATOM 1321 O O . GLN A 1 156 ? -3.833 3.865 -30.289 1.00 90.31 156 GLN A O 1
ATOM 1326 N N . ALA A 1 157 ? -2.954 5.626 -31.358 1.00 88.50 157 ALA A N 1
ATOM 1327 C CA . ALA A 1 157 ? -2.902 6.509 -30.191 1.00 88.50 157 ALA A CA 1
ATOM 1328 C C . ALA A 1 157 ? -4.250 6.713 -29.468 1.00 88.50 157 ALA A C 1
ATOM 1330 O O . ALA A 1 157 ? -4.248 7.038 -28.286 1.00 88.50 157 ALA A O 1
ATOM 1331 N N . PHE A 1 158 ? -5.376 6.530 -30.165 1.00 86.25 158 PHE A N 1
ATOM 1332 C CA . PHE A 1 158 ? -6.728 6.746 -29.629 1.00 86.25 158 PHE A CA 1
ATOM 1333 C C . PHE A 1 158 ? -7.485 5.446 -29.335 1.00 86.25 158 PHE A C 1
ATOM 1335 O O . PHE A 1 158 ? -8.677 5.484 -29.050 1.00 86.25 158 PHE A O 1
ATOM 1342 N N . ILE A 1 159 ? -6.821 4.297 -29.449 1.00 88.94 159 ILE A N 1
ATOM 1343 C CA . ILE A 1 159 ? -7.436 2.986 -29.243 1.00 88.94 159 ILE A CA 1
ATOM 1344 C C . ILE A 1 159 ? -7.156 2.541 -27.805 1.00 88.94 159 ILE A C 1
ATOM 1346 O O . ILE A 1 159 ? -5.991 2.515 -27.407 1.00 88.94 159 ILE A O 1
ATOM 1350 N N . ASP A 1 160 ? -8.197 2.180 -27.044 1.00 89.81 160 ASP A N 1
ATOM 1351 C CA . ASP A 1 160 ? -8.033 1.681 -25.672 1.00 89.81 160 ASP A CA 1
ATOM 1352 C C . ASP A 1 160 ? -7.390 0.276 -25.701 1.00 89.81 160 ASP A C 1
ATOM 1354 O O . ASP A 1 160 ? -7.984 -0.675 -26.227 1.00 89.81 160 ASP A O 1
ATOM 1358 N N . PRO A 1 161 ? -6.172 0.098 -25.155 1.00 89.12 161 PRO A N 1
ATOM 1359 C CA . PRO A 1 161 ? -5.542 -1.215 -25.085 1.00 89.12 161 PRO A CA 1
ATOM 1360 C C . PRO A 1 161 ? -6.293 -2.190 -24.166 1.00 89.12 161 PRO A C 1
ATOM 1362 O O . PRO A 1 161 ? -6.196 -3.399 -24.383 1.00 89.12 161 PRO A O 1
ATOM 1365 N N . GLU A 1 162 ? -7.043 -1.711 -23.165 1.00 87.44 162 GLU A N 1
ATOM 1366 C CA . GLU A 1 162 ? -7.817 -2.584 -22.276 1.00 87.44 162 GLU A CA 1
ATOM 1367 C C . GLU A 1 162 ? -9.003 -3.239 -22.989 1.00 87.44 162 GLU A C 1
ATOM 1369 O O . GLU A 1 162 ? -9.365 -4.359 -22.637 1.00 87.44 162 GLU A O 1
ATOM 1374 N N . GLU A 1 163 ? -9.588 -2.597 -24.004 1.00 88.31 163 GLU A N 1
ATOM 1375 C CA . GLU A 1 163 ? -10.671 -3.193 -24.800 1.00 88.31 163 GLU A CA 1
ATOM 1376 C C . GLU A 1 163 ? -10.153 -4.358 -25.658 1.00 88.31 163 GLU A C 1
ATOM 1378 O O . GLU A 1 163 ? -10.816 -5.384 -25.802 1.00 88.31 163 GLU A O 1
ATOM 1383 N N . ILE A 1 164 ? -8.934 -4.226 -26.191 1.00 90.50 164 ILE A N 1
ATOM 1384 C CA . ILE A 1 164 ? -8.331 -5.220 -27.089 1.00 90.50 164 ILE A CA 1
ATOM 1385 C C . ILE A 1 164 ? -7.715 -6.387 -26.313 1.00 90.50 164 ILE A C 1
ATOM 1387 O O . ILE A 1 164 ? -7.899 -7.546 -26.686 1.00 90.50 164 ILE A O 1
ATOM 1391 N N . PHE A 1 165 ? -6.942 -6.092 -25.266 1.00 90.88 165 PHE A N 1
ATOM 1392 C CA . PHE A 1 165 ? -6.147 -7.094 -24.548 1.00 90.88 165 PHE A CA 1
ATOM 1393 C C . PHE A 1 165 ? -6.745 -7.496 -23.197 1.00 90.88 165 PHE A C 1
ATOM 1395 O O . PHE A 1 165 ? -6.352 -8.520 -22.635 1.00 90.88 165 PHE A O 1
ATOM 1402 N N . GLY A 1 166 ? -7.699 -6.723 -22.677 1.00 90.12 166 GLY A N 1
ATOM 1403 C CA . GLY A 1 166 ? -8.224 -6.893 -21.329 1.00 90.12 166 GLY A CA 1
ATOM 1404 C C . GLY A 1 166 ? -7.273 -6.384 -20.242 1.00 90.12 166 GLY A C 1
ATOM 1405 O O . GLY A 1 166 ? -6.140 -5.966 -20.490 1.00 90.12 166 GLY A O 1
ATOM 1406 N N . LYS A 1 167 ? -7.741 -6.448 -18.989 1.00 87.69 167 LYS A N 1
ATOM 1407 C CA . LYS A 1 167 ? -6.920 -6.119 -17.818 1.00 87.69 167 LYS A CA 1
ATOM 1408 C C . LYS A 1 167 ? -5.825 -7.166 -17.614 1.00 87.69 167 LYS A C 1
ATOM 1410 O O . LYS A 1 167 ? -6.113 -8.364 -17.512 1.00 87.69 167 LYS A O 1
ATOM 1415 N N . VAL A 1 168 ? -4.582 -6.699 -17.488 1.00 87.06 168 VAL A N 1
ATOM 1416 C CA . VAL A 1 168 ? -3.410 -7.549 -17.240 1.00 87.06 168 VAL A CA 1
ATOM 1417 C C . VAL A 1 168 ? -3.582 -8.281 -15.911 1.00 87.06 168 VAL A C 1
ATOM 1419 O O . VAL A 1 168 ? -3.660 -7.670 -14.847 1.00 87.06 168 VAL A O 1
ATOM 1422 N N . GLN A 1 169 ? -3.650 -9.607 -15.983 1.00 85.75 169 GLN A N 1
ATOM 1423 C CA . GLN A 1 169 ? -3.821 -10.460 -14.812 1.00 85.75 169 GLN A CA 1
ATOM 1424 C C . GLN A 1 169 ? -2.509 -10.600 -14.024 1.00 85.75 169 GLN A C 1
ATOM 1426 O O . GLN A 1 169 ? -1.421 -10.539 -14.610 1.00 85.75 169 GLN A O 1
ATOM 1431 N N . PRO A 1 170 ? -2.580 -10.825 -12.699 1.00 83.62 170 PRO A N 1
ATOM 1432 C CA . PRO A 1 170 ? -1.394 -11.075 -11.896 1.00 83.62 170 PRO A CA 1
ATOM 1433 C C . PRO A 1 170 ? -0.662 -12.329 -12.390 1.00 83.62 170 PRO A C 1
ATOM 1435 O O . PRO A 1 170 ? -1.250 -13.393 -12.579 1.00 83.62 170 PRO A O 1
ATOM 1438 N N . LEU A 1 171 ? 0.651 -12.202 -12.580 1.00 83.06 171 LEU A N 1
ATOM 1439 C CA . LEU A 1 171 ? 1.488 -13.281 -13.093 1.00 83.06 171 LEU A CA 1
ATOM 1440 C C . LEU A 1 171 ? 1.654 -14.398 -12.052 1.00 83.06 171 LEU A C 1
ATOM 1442 O O . LEU A 1 171 ? 2.318 -14.200 -11.029 1.00 83.06 171 LEU A O 1
ATOM 1446 N N . ASN A 1 172 ? 1.131 -15.591 -12.349 1.00 82.69 172 ASN A N 1
ATOM 1447 C CA . ASN A 1 172 ? 1.394 -16.785 -11.552 1.00 82.69 172 ASN A CA 1
ATOM 1448 C C . ASN A 1 172 ? 2.646 -17.516 -12.053 1.00 82.69 172 ASN A C 1
ATOM 1450 O O . ASN A 1 172 ? 2.626 -18.296 -13.004 1.00 82.69 172 ASN A O 1
ATOM 1454 N N . ILE A 1 173 ? 3.765 -17.256 -11.384 1.00 80.81 173 ILE A N 1
ATOM 1455 C CA . ILE A 1 173 ? 5.071 -17.805 -11.756 1.00 80.81 173 ILE A CA 1
ATOM 1456 C C . ILE A 1 173 ? 5.123 -19.330 -11.530 1.00 80.81 173 ILE A C 1
ATOM 1458 O O . ILE A 1 173 ? 5.825 -20.029 -12.262 1.00 80.81 173 ILE A O 1
ATOM 1462 N N . GLU A 1 174 ? 4.362 -19.864 -10.569 1.00 79.31 174 GLU A N 1
ATOM 1463 C CA . GLU A 1 174 ? 4.329 -21.304 -10.267 1.00 79.31 174 GLU A CA 1
ATOM 1464 C C . GLU A 1 174 ? 3.704 -22.120 -11.405 1.00 79.31 174 GLU A C 1
ATOM 1466 O O . GLU A 1 174 ? 4.146 -23.232 -11.699 1.00 79.31 174 GLU A O 1
ATOM 1471 N N . GLU A 1 175 ? 2.710 -21.546 -12.081 1.00 82.81 175 GLU A N 1
ATOM 1472 C CA . GLU A 1 175 ? 2.031 -22.171 -13.215 1.00 82.81 175 GLU A CA 1
ATOM 1473 C C . GLU A 1 175 ? 2.906 -22.192 -14.475 1.00 82.81 175 GLU A C 1
ATOM 1475 O O . GLU A 1 175 ? 2.906 -23.174 -15.222 1.00 82.81 175 GLU A O 1
ATOM 1480 N N . ILE A 1 176 ? 3.693 -21.133 -14.682 1.00 84.06 176 ILE A N 1
ATOM 1481 C CA . ILE A 1 176 ? 4.584 -20.982 -15.840 1.00 84.06 176 ILE A CA 1
ATOM 1482 C C . ILE A 1 176 ? 5.829 -21.862 -15.686 1.00 84.06 176 ILE A C 1
ATOM 1484 O O . ILE A 1 176 ? 6.268 -22.507 -16.637 1.00 84.06 176 ILE A O 1
ATOM 1488 N N . PHE A 1 177 ? 6.395 -21.928 -14.479 1.00 80.62 177 PHE A N 1
ATOM 1489 C CA . PHE A 1 177 ? 7.643 -22.637 -14.197 1.00 80.62 177 PHE A CA 1
ATOM 1490 C C . PHE A 1 177 ? 7.411 -23.852 -13.292 1.00 80.62 177 PHE A C 1
ATOM 1492 O O . PHE A 1 177 ? 7.952 -23.943 -12.187 1.00 80.62 177 PHE A O 1
ATOM 1499 N N . LYS A 1 178 ? 6.645 -24.822 -13.803 1.00 73.38 178 LYS A N 1
ATOM 1500 C CA . LYS A 1 178 ? 6.218 -26.040 -13.084 1.00 73.38 178 LYS A CA 1
ATOM 1501 C C . LYS A 1 178 ? 7.371 -26.838 -12.435 1.00 73.38 178 LYS A C 1
ATOM 1503 O O . LYS A 1 178 ? 7.178 -27.410 -11.361 1.00 73.38 178 LYS A O 1
ATOM 1508 N N . ASP A 1 179 ? 8.573 -26.800 -13.027 1.00 69.81 179 ASP A N 1
ATOM 1509 C CA . ASP A 1 179 ? 9.747 -27.607 -12.635 1.00 69.81 179 ASP A CA 1
ATOM 1510 C C . ASP A 1 179 ? 10.850 -26.869 -11.844 1.00 69.81 179 ASP A C 1
ATOM 1512 O O . ASP A 1 179 ? 11.841 -27.484 -11.447 1.00 69.81 179 ASP A O 1
ATOM 1516 N N . ARG A 1 180 ? 10.737 -25.557 -11.574 1.00 64.31 180 ARG A N 1
ATOM 1517 C CA . ARG A 1 180 ? 11.821 -24.783 -10.916 1.00 64.31 180 ARG A CA 1
ATOM 1518 C C . ARG A 1 180 ? 11.412 -24.141 -9.590 1.00 64.31 180 ARG A C 1
ATOM 1520 O O . ARG A 1 180 ? 11.624 -22.954 -9.372 1.00 64.31 180 ARG A O 1
ATOM 1527 N N . ARG A 1 181 ? 10.905 -24.951 -8.658 1.00 61.41 181 ARG A N 1
ATOM 1528 C CA . ARG A 1 181 ? 10.408 -24.503 -7.337 1.00 61.41 181 ARG A CA 1
ATOM 1529 C C . ARG A 1 181 ? 11.485 -23.914 -6.406 1.00 61.41 181 ARG A C 1
ATOM 1531 O O . ARG A 1 181 ? 11.172 -23.104 -5.545 1.00 61.41 181 ARG A O 1
ATOM 1538 N N . ASN A 1 182 ? 12.763 -24.250 -6.603 1.00 59.81 182 ASN A N 1
ATOM 1539 C CA . ASN A 1 182 ? 13.839 -23.935 -5.644 1.00 59.81 182 ASN A CA 1
ATOM 1540 C C . ASN A 1 182 ? 14.571 -22.591 -5.861 1.00 59.81 182 ASN A C 1
ATOM 1542 O O . ASN A 1 182 ? 15.613 -22.365 -5.247 1.00 59.81 182 ASN A O 1
ATOM 1546 N N . LYS A 1 183 ? 14.080 -21.693 -6.729 1.00 62.34 183 LYS A N 1
ATOM 1547 C CA . LYS A 1 183 ? 14.711 -20.372 -6.966 1.00 62.34 183 LYS A CA 1
ATOM 1548 C C . LYS A 1 183 ? 13.797 -19.167 -6.741 1.00 62.34 183 LYS A C 1
ATOM 1550 O O . LYS A 1 183 ? 14.269 -18.037 -6.877 1.00 62.34 183 LYS A O 1
ATOM 1555 N N . PHE A 1 184 ? 12.539 -19.370 -6.355 1.00 65.50 184 PHE A N 1
ATOM 1556 C CA . PHE A 1 184 ? 11.661 -18.252 -6.023 1.00 65.50 184 PHE A CA 1
ATOM 1557 C C . PHE A 1 184 ? 12.036 -17.706 -4.651 1.00 65.50 184 PHE A C 1
ATOM 1559 O O . PHE A 1 184 ? 11.791 -18.313 -3.611 1.00 65.50 184 PHE A O 1
ATOM 1566 N N . ARG A 1 185 ? 12.712 -16.558 -4.660 1.00 71.00 185 ARG A N 1
ATOM 1567 C CA . ARG A 1 185 ? 12.967 -15.792 -3.444 1.00 71.00 185 ARG A CA 1
ATOM 1568 C C . ARG A 1 185 ? 11.656 -15.156 -2.999 1.00 71.00 185 ARG A C 1
ATOM 1570 O O . ARG A 1 185 ? 10.899 -14.667 -3.836 1.00 71.00 185 ARG A O 1
ATOM 1577 N N . GLN A 1 186 ? 11.416 -15.130 -1.689 1.00 67.31 186 GLN A N 1
ATOM 1578 C CA . GLN A 1 186 ? 10.329 -14.328 -1.133 1.00 67.31 186 GLN A CA 1
ATOM 1579 C C . GLN A 1 186 ? 10.490 -12.879 -1.602 1.00 67.31 186 GLN A C 1
ATOM 1581 O O . GLN A 1 186 ? 11.603 -12.341 -1.587 1.00 67.31 186 GLN A O 1
ATOM 1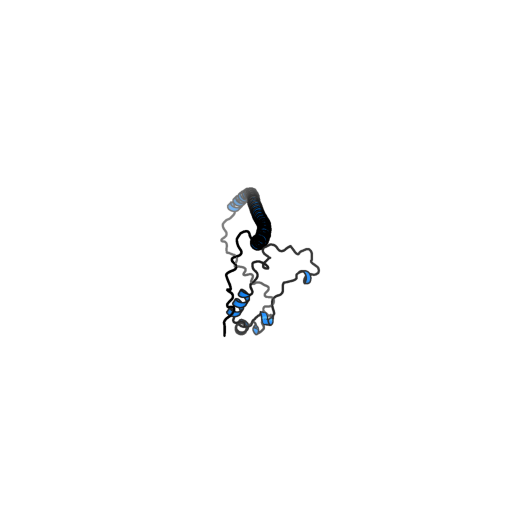586 N N . ARG A 1 187 ? 9.391 -12.276 -2.067 1.00 69.75 187 ARG A N 1
ATOM 1587 C CA . ARG A 1 187 ? 9.390 -10.895 -2.558 1.00 69.75 187 ARG A CA 1
ATOM 1588 C C . ARG A 1 187 ? 9.891 -9.974 -1.442 1.00 69.75 187 ARG A C 1
ATOM 1590 O O . ARG A 1 187 ? 9.373 -10.006 -0.329 1.00 69.75 187 ARG A O 1
ATOM 1597 N N . SER A 1 188 ? 10.920 -9.180 -1.729 1.00 73.25 188 SER A N 1
ATOM 1598 C CA . SER A 1 188 ? 11.363 -8.099 -0.846 1.00 73.25 188 SER A CA 1
ATOM 1599 C C . SER A 1 188 ? 10.402 -6.912 -0.940 1.00 73.25 188 SER A C 1
ATOM 1601 O O . SER A 1 188 ? 9.642 -6.804 -1.900 1.00 73.25 188 SER A O 1
ATOM 1603 N N . SER A 1 189 ? 10.453 -5.991 0.024 1.00 63.94 189 SER A N 1
ATOM 1604 C CA . SER A 1 189 ? 9.563 -4.819 0.096 1.00 63.94 189 SER A CA 1
ATOM 1605 C C . SER A 1 189 ? 9.551 -3.938 -1.164 1.00 63.94 189 SER A C 1
ATOM 1607 O O . SER A 1 189 ? 8.550 -3.292 -1.426 1.00 63.94 189 SER A O 1
ATOM 1609 N N . SER A 1 190 ? 10.610 -3.953 -1.982 1.00 65.94 190 SER A N 1
ATOM 1610 C CA . SER A 1 190 ? 10.682 -3.267 -3.287 1.00 65.94 190 SER A CA 1
ATOM 1611 C C . SER A 1 190 ? 9.840 -3.905 -4.402 1.00 65.94 190 SER A C 1
ATOM 1613 O O . SER A 1 190 ? 9.765 -3.378 -5.509 1.00 65.94 190 SER A O 1
ATOM 1615 N N . SER A 1 191 ? 9.254 -5.073 -4.149 1.00 64.44 191 SER A N 1
ATOM 1616 C CA . SER A 1 191 ? 8.441 -5.829 -5.106 1.00 64.44 191 SER A CA 1
ATOM 1617 C C . SER A 1 191 ? 6.989 -5.992 -4.648 1.00 64.44 191 SER A C 1
ATOM 1619 O O . SER A 1 191 ? 6.262 -6.793 -5.244 1.00 64.44 191 SER A O 1
ATOM 1621 N N . ASN A 1 192 ? 6.574 -5.263 -3.601 1.00 68.81 192 ASN A N 1
ATOM 1622 C CA . ASN A 1 192 ? 5.191 -5.221 -3.136 1.00 68.81 192 ASN A CA 1
ATOM 1623 C C . ASN A 1 192 ? 4.523 -3.890 -3.519 1.00 68.81 192 ASN A C 1
ATOM 1625 O O . ASN A 1 192 ? 4.474 -2.970 -2.712 1.00 68.81 192 ASN A O 1
ATOM 1629 N N . TRP A 1 193 ? 4.003 -3.823 -4.745 1.00 72.56 193 TRP A N 1
ATOM 1630 C CA . TRP A 1 193 ? 3.205 -2.697 -5.259 1.00 72.56 193 TRP A CA 1
ATOM 1631 C C . TRP A 1 193 ? 1.690 -2.947 -5.126 1.00 72.56 193 TRP A C 1
ATOM 1633 O O . TRP A 1 193 ? 0.892 -2.271 -5.762 1.00 72.56 193 TRP A O 1
ATOM 1643 N N . ALA A 1 194 ? 1.286 -3.970 -4.362 1.00 68.75 194 ALA A N 1
ATOM 1644 C CA . ALA A 1 194 ? -0.100 -4.440 -4.321 1.00 68.75 194 ALA A CA 1
ATOM 1645 C C . ALA A 1 194 ? -0.974 -3.740 -3.265 1.00 68.75 194 ALA A C 1
ATOM 1647 O O . ALA A 1 194 ? -2.192 -3.784 -3.392 1.00 68.75 194 ALA A O 1
ATOM 1648 N N . ASP A 1 195 ? -0.373 -3.111 -2.246 1.00 67.50 195 ASP A N 1
ATOM 1649 C CA . ASP A 1 195 ? -1.118 -2.625 -1.074 1.00 67.50 195 ASP A CA 1
ATOM 1650 C C . ASP A 1 195 ? -1.240 -1.092 -1.011 1.00 67.50 195 ASP A C 1
ATOM 1652 O O . ASP A 1 195 ? -2.345 -0.563 -1.052 1.00 67.50 195 ASP A O 1
ATOM 1656 N N . ALA A 1 196 ? -0.124 -0.364 -0.883 1.00 69.88 196 ALA A N 1
ATOM 1657 C CA . ALA A 1 196 ? -0.141 1.096 -0.700 1.00 69.88 196 ALA A CA 1
ATOM 1658 C C . ALA A 1 196 ? -0.041 1.885 -2.017 1.00 69.88 196 ALA A C 1
ATOM 1660 O O . ALA A 1 196 ? -0.523 3.010 -2.084 1.00 69.88 196 ALA A O 1
ATOM 1661 N N . ASP A 1 197 ? 0.556 1.275 -3.043 1.00 74.81 197 ASP A N 1
ATOM 1662 C CA . ASP A 1 197 ? 0.852 1.900 -4.338 1.00 74.81 197 ASP A CA 1
ATOM 1663 C C . ASP A 1 197 ? -0.017 1.325 -5.476 1.00 74.81 197 ASP A C 1
ATOM 1665 O O . ASP A 1 197 ? 0.317 1.451 -6.655 1.00 74.81 197 ASP A O 1
ATOM 1669 N N . ALA A 1 198 ? -1.108 0.632 -5.134 1.00 80.12 198 ALA A N 1
ATOM 1670 C CA . ALA A 1 198 ? -2.039 0.111 -6.126 1.00 80.12 198 ALA A CA 1
ATOM 1671 C C . ALA A 1 198 ? -2.830 1.261 -6.765 1.00 80.12 198 ALA A C 1
ATOM 1673 O O . ALA A 1 198 ? -3.291 2.160 -6.063 1.00 80.12 198 ALA A O 1
ATOM 1674 N N . LEU A 1 199 ? -3.022 1.198 -8.088 1.00 80.50 199 LEU A N 1
ATOM 1675 C CA . LEU A 1 199 ? -3.853 2.165 -8.803 1.00 80.50 199 LEU A CA 1
ATOM 1676 C C . LEU A 1 199 ? -5.280 2.141 -8.248 1.00 80.50 199 LEU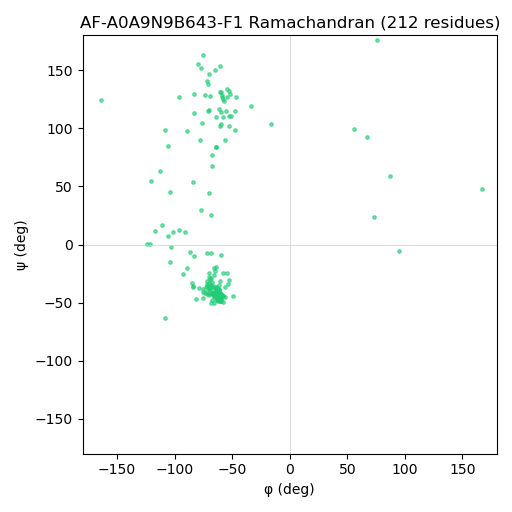 A C 1
ATOM 1678 O O . LEU A 1 199 ? -5.919 1.088 -8.158 1.00 80.50 199 LEU A O 1
ATOM 1682 N N . THR A 1 200 ? -5.791 3.312 -7.900 1.00 87.81 200 THR A N 1
ATOM 1683 C CA . THR A 1 200 ? -7.174 3.481 -7.468 1.00 87.81 200 THR A CA 1
ATOM 1684 C C . THR A 1 200 ? -8.116 3.517 -8.671 1.00 87.81 200 THR A C 1
ATOM 1686 O O . THR A 1 200 ? -7.753 3.909 -9.782 1.00 87.81 200 THR A O 1
ATOM 1689 N N . SER A 1 201 ? -9.383 3.154 -8.458 1.00 86.81 201 SER A N 1
ATOM 1690 C CA . SER A 1 201 ? -10.401 3.229 -9.517 1.00 86.81 201 SER A CA 1
ATOM 1691 C C . SER A 1 201 ? -10.681 4.660 -9.991 1.00 86.81 201 SER A C 1
ATOM 1693 O O . SER A 1 201 ? -11.268 4.844 -11.054 1.00 86.81 201 SER A O 1
ATOM 1695 N N . GLU A 1 202 ? -10.319 5.669 -9.198 1.00 89.62 202 GLU A N 1
ATOM 1696 C CA . GLU A 1 202 ? -10.414 7.079 -9.580 1.00 89.62 202 GLU A CA 1
ATOM 1697 C C . GLU A 1 202 ? -9.303 7.447 -10.569 1.00 89.62 202 GLU A C 1
ATOM 1699 O O . GLU A 1 202 ? -9.602 8.000 -11.626 1.00 89.62 202 GLU A O 1
ATOM 1704 N N . GLU A 1 203 ? -8.061 7.037 -10.297 1.00 89.88 203 GLU A N 1
ATOM 1705 C CA . GLU A 1 203 ? -6.916 7.232 -11.197 1.00 89.88 203 GLU A CA 1
ATOM 1706 C C . GLU A 1 203 ? -7.100 6.502 -12.534 1.00 89.88 203 GLU A C 1
ATOM 1708 O O . GLU A 1 203 ? -6.804 7.065 -13.589 1.00 89.88 203 GLU A O 1
ATOM 1713 N N . GLU A 1 204 ? -7.646 5.277 -12.522 1.00 88.31 204 GLU A N 1
ATOM 1714 C CA . GLU A 1 204 ? -7.989 4.547 -13.754 1.00 88.31 204 GLU A CA 1
ATOM 1715 C C . GLU A 1 204 ? -8.982 5.346 -14.622 1.00 88.31 204 GLU A C 1
ATOM 1717 O O . GLU A 1 204 ? -8.812 5.457 -15.838 1.00 88.31 204 GLU A O 1
ATOM 1722 N N . LYS A 1 205 ? -10.015 5.936 -14.006 1.00 89.38 205 LYS A N 1
ATOM 1723 C CA . LYS A 1 205 ? -11.031 6.729 -14.719 1.00 89.38 205 LYS A CA 1
ATOM 1724 C C . LYS A 1 205 ? -10.468 8.047 -15.235 1.00 89.38 205 LYS A C 1
ATOM 1726 O O . LYS A 1 205 ? -10.748 8.418 -16.373 1.00 89.38 205 LYS A O 1
ATOM 1731 N N . GLU A 1 206 ? -9.677 8.746 -14.425 1.00 92.06 206 GLU A N 1
ATOM 1732 C CA . GLU A 1 206 ? -9.018 9.990 -14.829 1.00 92.06 206 GLU A CA 1
ATOM 1733 C C . GLU A 1 206 ? -8.074 9.752 -16.012 1.00 92.06 206 GLU A C 1
ATOM 1735 O O . GLU A 1 206 ? -8.080 10.518 -16.978 1.00 92.06 206 GLU A O 1
ATOM 1740 N N . TYR A 1 207 ? -7.312 8.655 -15.984 1.00 89.12 207 TYR A N 1
ATOM 1741 C CA . TYR A 1 207 ? -6.461 8.248 -17.095 1.00 89.12 207 TYR A CA 1
ATOM 1742 C C . TYR A 1 207 ? -7.263 8.047 -18.386 1.00 89.12 207 TYR A C 1
ATOM 1744 O O . TYR A 1 207 ? -6.898 8.621 -19.414 1.00 89.12 207 TYR A O 1
ATOM 1752 N N . LYS A 1 208 ? -8.370 7.294 -18.334 1.00 89.31 208 LYS A N 1
ATOM 1753 C CA . LYS A 1 208 ? -9.227 7.055 -19.507 1.00 89.31 208 LYS A CA 1
ATOM 1754 C C . LYS A 1 208 ? -9.799 8.353 -20.068 1.00 89.31 208 LYS A C 1
ATOM 1756 O O . LYS A 1 208 ? -9.662 8.610 -21.262 1.00 89.31 208 LYS A O 1
ATOM 1761 N N . LEU A 1 209 ? -10.304 9.230 -19.199 1.00 90.00 209 LEU A N 1
ATOM 1762 C CA . LEU A 1 209 ? -10.791 10.558 -19.583 1.00 90.00 209 LEU A CA 1
ATOM 1763 C C . LEU A 1 209 ? -9.698 11.411 -20.242 1.00 90.00 209 LEU A C 1
ATOM 1765 O O . LEU A 1 209 ? -9.939 12.025 -21.280 1.00 90.00 209 LEU A O 1
ATOM 1769 N N . ARG A 1 210 ? -8.483 11.430 -19.678 1.00 90.56 210 ARG A N 1
ATOM 1770 C CA . ARG A 1 210 ? -7.345 12.189 -20.222 1.00 90.56 210 ARG A CA 1
ATOM 1771 C C . ARG A 1 210 ? -6.911 11.681 -21.594 1.00 90.56 210 ARG A C 1
ATOM 1773 O O . ARG A 1 210 ? -6.494 12.476 -22.433 1.00 90.56 210 ARG A O 1
ATOM 1780 N N . MET A 1 211 ? -6.981 10.371 -21.803 1.00 88.44 211 MET A N 1
ATOM 1781 C CA . MET A 1 211 ? -6.621 9.732 -23.066 1.00 88.44 211 MET A CA 1
ATOM 1782 C C . MET A 1 211 ? -7.759 9.752 -24.099 1.00 88.44 211 MET A C 1
ATOM 1784 O O . MET A 1 211 ? -7.519 9.449 -25.265 1.00 88.44 211 MET A O 1
ATOM 1788 N N . GLY A 1 212 ? -8.974 10.147 -23.702 1.00 86.88 212 GLY A N 1
ATOM 1789 C CA . GLY A 1 212 ? -10.156 10.128 -24.566 1.00 86.88 212 GLY A CA 1
ATOM 1790 C C . GLY A 1 212 ? -10.690 8.719 -24.831 1.00 86.88 212 GLY A C 1
ATOM 1791 O O . GLY A 1 212 ? -11.338 8.498 -25.851 1.00 86.88 212 GLY A O 1
ATOM 1792 N N . PHE A 1 213 ? -10.391 7.775 -23.937 1.00 84.69 213 PHE A N 1
ATOM 1793 C CA . PHE A 1 213 ? -10.951 6.428 -23.950 1.00 84.69 213 PHE A CA 1
ATOM 1794 C C . PHE A 1 213 ? -12.328 6.467 -23.266 1.00 84.69 213 PHE A C 1
ATOM 1796 O O . PHE A 1 213 ? -12.450 7.032 -22.176 1.00 84.69 213 PHE A O 1
ATOM 1803 N N . ASN A 1 214 ? -13.353 5.910 -23.919 1.00 69.19 214 ASN A N 1
ATOM 1804 C CA . ASN A 1 214 ? -14.752 5.926 -23.466 1.00 69.19 214 ASN A CA 1
ATOM 1805 C C . ASN A 1 214 ? -15.208 4.553 -22.980 1.00 69.19 214 ASN A C 1
ATOM 1807 O O . ASN A 1 214 ? -14.873 3.564 -23.664 1.00 69.19 214 ASN A O 1
#

Radius of gyration: 46.6 Å; Cα contacts (8 Å, |Δi|>4): 26; chains: 1; bounding box: 156×50×102 Å

pLDDT: mean 76.22, std 16.16, range [37.25, 97.38]

Solvent-accessible surface area (backbone atoms only — not comparable to full-atom values): 13229 Å² total; per-residue (Å²): 136,83,89,87,76,93,70,75,87,63,79,79,70,73,53,88,80,38,71,69,47,51,52,52,48,51,54,51,48,52,52,52,52,55,50,48,53,51,53,51,53,51,50,53,51,53,52,52,51,51,52,53,51,50,52,53,51,50,53,53,53,48,52,51,52,52,50,50,51,52,50,53,51,49,51,51,52,52,50,51,50,48,51,51,50,50,52,50,52,51,51,51,50,50,54,52,49,54,63,45,46,60,60,44,51,66,50,46,57,64,46,57,80,68,57,78,84,72,83,76,75,72,74,76,77,78,68,77,80,68,64,74,74,86,54,81,74,59,77,72,53,72,66,72,36,75,71,46,30,53,56,48,50,63,62,51,70,64,55,57,63,53,79,77,72,43,79,86,72,86,84,60,61,64,77,74,43,75,86,59,77,89,70,76,69,80,78,53,82,94,70,63,56,75,76,90,69,45,87,48,78,63,56,57,50,51,51,30,58,75,62,66,43,130